Protein AF-0000000072924679 (afdb_homodimer)

Organism: Fusarium oxysporum f. sp. lycopersici (strain 4287 / CBS 123668 / FGSC 9935 / NRRL 34936) (NCBI:txid426428)

InterPro domains:
  IPR031348 Azaphilone pigments biosynthesis cluster protein L, N-terminal [PF17111] (1-61)

pLDDT: mean 88.22, std 11.62, range [36.81, 97.62]

Structure (mmCIF, N/CA/C/O backbone):
data_AF-0000000072924679-model_v1
#
loop_
_entity.id
_entity.type
_entity.pdbx_description
1 polymer 'Azaphilone pigments biosynthesis cluster protein L N-terminal domain-containing protein'
#
loop_
_atom_site.group_PDB
_atom_site.id
_atom_site.type_symbol
_atom_site.label_atom_id
_atom_site.label_alt_id
_atom_site.label_comp_id
_atom_site.label_asym_id
_atom_site.label_entity_id
_atom_site.label_seq_id
_atom_site.pdbx_PDB_ins_code
_atom_site.Cartn_x
_atom_site.Cartn_y
_atom_site.Cartn_z
_atom_site.occupancy
_atom_site.B_iso_or_equiv
_atom_site.auth_seq_id
_atom_site.auth_comp_id
_atom_site.auth_asym_id
_atom_site.auth_atom_id
_atom_site.pdbx_PDB_model_num
ATOM 1 N N . MET A 1 1 ? -10.188 9.828 -12.461 1 37.66 1 MET A N 1
ATOM 2 C CA . MET A 1 1 ? -10.477 10.383 -11.141 1 37.66 1 MET A CA 1
ATOM 3 C C . MET A 1 1 ? -10.023 11.836 -11.047 1 37.66 1 MET A C 1
ATOM 5 O O . MET A 1 1 ? -10.078 12.445 -9.977 1 37.66 1 MET A O 1
ATOM 9 N N . ASP A 1 2 ? -9.391 12.32 -12.086 1 51.62 2 ASP A N 1
ATOM 10 C CA . ASP A 1 2 ? -8.875 13.68 -12.164 1 51.62 2 ASP A CA 1
ATOM 11 C C . ASP A 1 2 ? -10 14.703 -11.984 1 51.62 2 ASP A C 1
ATOM 13 O O . ASP A 1 2 ? -9.758 15.812 -11.5 1 51.62 2 ASP A O 1
ATOM 17 N N . GLY A 1 3 ? -11.227 14.133 -12.305 1 58.66 3 GLY A N 1
ATOM 18 C CA . GLY A 1 3 ? -12.289 15.125 -12.312 1 58.66 3 GLY A CA 1
ATOM 19 C C . GLY A 1 3 ? -13.18 15.062 -11.086 1 58.66 3 GLY A C 1
ATOM 20 O O . GLY A 1 3 ? -13.953 15.984 -10.82 1 58.66 3 GLY A O 1
ATOM 21 N N . LEU A 1 4 ? -12.914 14.055 -10.297 1 64.69 4 LEU A N 1
ATOM 22 C CA . LEU A 1 4 ? -13.844 13.938 -9.172 1 64.69 4 LEU A CA 1
ATOM 23 C C . LEU A 1 4 ? -13.266 14.578 -7.918 1 64.69 4 LEU A C 1
ATOM 25 O O . LEU A 1 4 ? -12.07 14.453 -7.645 1 64.69 4 LEU A O 1
ATOM 29 N N . SER A 1 5 ? -14.086 15.336 -7.266 1 83.94 5 SER A N 1
ATOM 30 C CA . SER A 1 5 ? -13.68 15.867 -5.965 1 83.94 5 SER A CA 1
ATOM 31 C C . SER A 1 5 ? -13.242 14.742 -5.027 1 83.94 5 SER A C 1
ATOM 33 O O . SER A 1 5 ? -13.578 13.578 -5.242 1 83.94 5 SER A O 1
ATOM 35 N N . VAL A 1 6 ? -12.391 15.047 -4.211 1 89.31 6 VAL A N 1
ATOM 36 C CA . VAL A 1 6 ? -11.922 14.094 -3.209 1 89.31 6 VAL A CA 1
ATOM 37 C C . VAL A 1 6 ? -13.125 13.477 -2.49 1 89.31 6 VAL A C 1
ATOM 39 O O . VAL A 1 6 ? -13.172 12.266 -2.277 1 89.31 6 VAL A O 1
ATOM 42 N N . ALA A 1 7 ? -14.109 14.305 -2.203 1 89.44 7 ALA A N 1
ATOM 43 C CA . ALA A 1 7 ? -15.312 13.82 -1.534 1 89.44 7 ALA A CA 1
ATOM 44 C C . ALA A 1 7 ? -16.047 12.789 -2.395 1 89.44 7 ALA A C 1
ATOM 46 O O . ALA A 1 7 ? -16.438 11.727 -1.906 1 89.44 7 ALA A O 1
ATOM 47 N N . ALA A 1 8 ? -16.188 13.117 -3.664 1 90.5 8 ALA A N 1
ATOM 48 C CA . ALA A 1 8 ? -16.859 12.203 -4.59 1 90.5 8 ALA A CA 1
ATOM 49 C C . ALA A 1 8 ? -16.078 10.898 -4.727 1 90.5 8 ALA A C 1
ATOM 51 O O . ALA A 1 8 ? -16.672 9.82 -4.82 1 90.5 8 ALA A O 1
ATOM 52 N N . SER A 1 9 ? -14.758 11 -4.734 1 92.88 9 SER A N 1
ATOM 53 C CA . SER A 1 9 ? -13.906 9.82 -4.832 1 92.88 9 SER A CA 1
ATOM 54 C C . SER A 1 9 ? -14.047 8.938 -3.594 1 92.88 9 SER A C 1
ATOM 56 O O . SER A 1 9 ? -14.102 7.711 -3.701 1 92.88 9 SER A O 1
ATOM 58 N N . CYS A 1 10 ? -14.102 9.555 -2.469 1 94.75 10 CYS A N 1
ATOM 59 C CA . CYS A 1 10 ? -14.273 8.797 -1.233 1 94.75 10 CYS A CA 1
ATOM 60 C C . CYS A 1 10 ? -15.602 8.039 -1.233 1 94.75 10 CYS A C 1
ATOM 62 O O . CYS A 1 10 ? -15.648 6.863 -0.875 1 94.75 10 CYS A O 1
ATOM 64 N N . ILE A 1 11 ? -16.641 8.719 -1.633 1 94.62 11 ILE A N 1
ATOM 65 C CA . ILE A 1 11 ? -17.953 8.102 -1.666 1 94.62 11 ILE A CA 1
ATOM 66 C C . ILE A 1 11 ? -17.938 6.887 -2.596 1 94.62 11 ILE A C 1
ATOM 68 O O . ILE A 1 11 ? -18.484 5.836 -2.268 1 94.62 11 ILE A O 1
ATOM 72 N N . ALA A 1 12 ? -17.281 7.062 -3.713 1 94.69 12 ALA A N 1
ATOM 73 C CA . ALA A 1 12 ? -17.172 5.965 -4.672 1 94.69 12 ALA A CA 1
ATOM 74 C C . ALA A 1 12 ? -16.469 4.758 -4.055 1 94.69 12 ALA A C 1
ATOM 76 O O . ALA A 1 12 ? -16.891 3.617 -4.246 1 94.69 12 ALA A O 1
ATOM 77 N N . VAL A 1 13 ? -15.383 4.949 -3.32 1 96.69 13 VAL A N 1
ATOM 78 C CA . VAL A 1 13 ? -14.633 3.857 -2.703 1 96.69 13 VAL A CA 1
ATOM 79 C C . VAL A 1 13 ? -15.477 3.215 -1.603 1 96.69 13 VAL A C 1
ATOM 81 O O . VAL A 1 13 ? -15.492 1.99 -1.457 1 96.69 13 VAL A O 1
ATOM 84 N N . ILE A 1 14 ? -16.172 4.031 -0.855 1 97.5 14 ILE A N 1
ATOM 85 C CA . ILE A 1 14 ? -17.031 3.518 0.205 1 97.5 14 ILE A CA 1
ATOM 86 C C . ILE A 1 14 ? -18.094 2.598 -0.394 1 97.5 14 ILE A C 1
ATOM 88 O O . ILE A 1 14 ? -18.344 1.511 0.128 1 97.5 14 ILE A O 1
ATOM 92 N N . GLN A 1 15 ? -18.641 3.029 -1.455 1 96.75 15 GLN A N 1
ATOM 93 C CA . GLN A 1 15 ? -19.641 2.209 -2.137 1 96.75 15 GLN A CA 1
ATOM 94 C C . GLN A 1 15 ? -19.031 0.912 -2.654 1 96.75 15 GLN A C 1
ATOM 96 O O . GLN A 1 15 ? -19.625 -0.158 -2.535 1 96.75 15 GLN A O 1
ATOM 101 N N . ALA A 1 16 ? -17.875 1.002 -3.242 1 95.88 16 ALA A N 1
ATOM 102 C CA . ALA A 1 16 ? -17.172 -0.189 -3.713 1 95.88 16 ALA A CA 1
ATOM 103 C C . ALA A 1 16 ? -16.875 -1.146 -2.561 1 95.88 16 ALA A C 1
ATOM 105 O O . ALA A 1 16 ? -17.016 -2.363 -2.705 1 95.88 16 ALA A O 1
ATOM 106 N N . ALA A 1 17 ? -16.453 -0.604 -1.438 1 96.62 17 ALA A N 1
ATOM 107 C CA . ALA A 1 17 ? -16.156 -1.419 -0.261 1 96.62 17 ALA A CA 1
ATOM 108 C C . ALA A 1 17 ? -17.422 -2.137 0.232 1 96.62 17 ALA A C 1
ATOM 110 O O . ALA A 1 17 ? -17.359 -3.311 0.605 1 96.62 17 ALA A O 1
ATOM 111 N N . ASP A 1 18 ? -18.484 -1.424 0.191 1 96.25 18 ASP A N 1
ATOM 112 C CA . ASP A 1 18 ? -19.75 -2.023 0.606 1 96.25 18 ASP A CA 1
ATOM 113 C C . ASP A 1 18 ? -20.125 -3.197 -0.295 1 96.25 18 ASP A C 1
ATOM 115 O O . ASP A 1 18 ? -20.547 -4.25 0.19 1 96.25 18 ASP A O 1
ATOM 119 N N . GLN A 1 19 ? -20 -3.014 -1.505 1 96.25 19 GLN A N 1
ATOM 120 C CA . GLN A 1 19 ? -20.281 -4.082 -2.459 1 96.25 19 GLN A CA 1
ATOM 121 C C . GLN A 1 19 ? -19.344 -5.273 -2.232 1 96.25 19 GLN A C 1
ATOM 123 O O . GLN A 1 19 ? -19.797 -6.422 -2.248 1 96.25 19 GLN A O 1
ATOM 128 N N . THR A 1 20 ? -18.109 -4.977 -2.049 1 96.75 20 THR A N 1
ATOM 129 C CA . THR A 1 20 ? -17.125 -6.031 -1.805 1 96.75 20 THR A CA 1
ATOM 130 C C . THR A 1 20 ? -17.469 -6.809 -0.54 1 96.75 20 THR A C 1
ATOM 132 O O . THR A 1 20 ? -17.375 -8.039 -0.514 1 96.75 20 THR A O 1
ATOM 135 N N . TYR A 1 21 ? -17.875 -6.055 0.459 1 95.5 21 TYR A N 1
ATOM 136 C CA . TYR A 1 21 ? -18.281 -6.691 1.708 1 95.5 21 TYR A CA 1
ATOM 137 C C . TYR A 1 21 ? -19.406 -7.68 1.474 1 95.5 21 TYR A C 1
ATOM 139 O O . TYR A 1 21 ? -19.391 -8.797 2.002 1 95.5 21 TYR A O 1
ATOM 147 N N . LYS A 1 22 ? -20.312 -7.324 0.702 1 95.81 22 LYS A N 1
ATOM 148 C CA . LYS A 1 22 ? -21.453 -8.188 0.398 1 95.81 22 LYS A CA 1
ATOM 149 C C . LYS A 1 22 ? -21 -9.453 -0.334 1 95.81 22 LYS A C 1
ATOM 151 O O . LYS A 1 22 ? -21.438 -10.555 -0.01 1 95.81 22 LYS A O 1
ATOM 156 N N . ILE A 1 23 ? -20.219 -9.258 -1.247 1 95 23 ILE A N 1
ATOM 157 C CA . ILE A 1 23 ? -19.719 -10.375 -2.031 1 95 23 ILE A CA 1
ATOM 158 C C . ILE A 1 23 ? -18.922 -11.32 -1.13 1 95 23 ILE A C 1
ATOM 160 O O . ILE A 1 23 ? -19.047 -12.547 -1.23 1 95 23 ILE A O 1
ATOM 164 N N . ILE A 1 24 ? -18.125 -10.75 -0.225 1 95.94 24 ILE A N 1
ATOM 165 C CA . ILE A 1 24 ? -17.344 -11.547 0.719 1 95.94 24 ILE A CA 1
ATOM 166 C C . ILE A 1 24 ? -18.281 -12.359 1.604 1 95.94 24 ILE A C 1
ATOM 168 O O . ILE A 1 24 ? -18.078 -13.562 1.803 1 95.94 24 ILE A O 1
ATOM 172 N N . SER A 1 25 ? -19.266 -11.703 2.062 1 94.94 25 SER A N 1
ATOM 173 C CA . SER A 1 25 ? -20.219 -12.359 2.951 1 94.94 25 SER A CA 1
ATOM 174 C C . SER A 1 25 ? -20.891 -13.547 2.268 1 94.94 25 SER A C 1
ATOM 176 O O . SER A 1 25 ? -21.047 -14.609 2.873 1 94.94 25 SER A O 1
ATOM 178 N N . GLN A 1 26 ? -21.219 -13.414 1.054 1 92.81 26 GLN A N 1
ATOM 179 C CA . GLN A 1 26 ? -21.828 -14.492 0.283 1 92.81 26 GLN A CA 1
ATOM 180 C C . GLN A 1 26 ? -20.828 -15.617 0.02 1 92.81 26 GLN A C 1
ATOM 182 O O . GLN A 1 26 ? -21.156 -16.797 0.161 1 92.81 26 GLN A O 1
ATOM 187 N N . PHE A 1 27 ? -19.734 -15.25 -0.304 1 92.69 27 PHE A N 1
ATOM 188 C CA . PHE A 1 27 ? -18.719 -16.234 -0.632 1 92.69 27 PHE A CA 1
ATOM 189 C C . PHE A 1 27 ? -18.406 -17.109 0.577 1 92.69 27 PHE A C 1
ATOM 191 O O . PHE A 1 27 ? -18.25 -18.328 0.448 1 92.69 27 PHE A O 1
ATOM 198 N N . VAL A 1 28 ? -18.203 -16.438 1.718 1 93 28 VAL A N 1
ATOM 199 C CA . VAL A 1 28 ? -17.828 -17.141 2.945 1 93 28 VAL A CA 1
ATOM 200 C C . VAL A 1 28 ? -18.922 -18.156 3.314 1 93 28 VAL A C 1
ATOM 202 O O . VAL A 1 28 ? -18.625 -19.203 3.883 1 93 28 VAL A O 1
ATOM 205 N N . ARG A 1 29 ? -20.109 -17.906 2.959 1 90.81 29 ARG A N 1
ATOM 206 C CA . ARG A 1 29 ? -21.188 -18.859 3.197 1 90.81 29 ARG A CA 1
ATOM 207 C C . ARG A 1 29 ? -21 -20.125 2.354 1 90.81 29 ARG A C 1
ATOM 209 O O . ARG A 1 29 ? -21.266 -21.234 2.816 1 90.81 29 ARG A O 1
ATOM 216 N N . ASP A 1 30 ? -20.5 -19.953 1.2 1 88.06 30 ASP A N 1
ATOM 217 C CA . ASP A 1 30 ? -20.344 -21.047 0.245 1 88.06 30 ASP A CA 1
ATOM 218 C C . ASP A 1 30 ? -19 -21.75 0.445 1 88.06 30 ASP A C 1
ATOM 220 O O . ASP A 1 30 ? -18.828 -22.891 0.022 1 88.06 30 ASP A O 1
ATOM 224 N N . CYS A 1 31 ? -18.109 -21.062 1.062 1 89.25 31 CYS A N 1
ATOM 225 C CA . CYS A 1 31 ? -16.766 -21.594 1.267 1 89.25 31 CYS A CA 1
ATOM 226 C C . CYS A 1 31 ? -16.266 -21.281 2.67 1 89.25 31 CYS A C 1
ATOM 228 O O . CYS A 1 31 ? -15.516 -20.328 2.863 1 89.25 31 CYS A O 1
ATOM 230 N N . LYS A 1 32 ? -16.469 -22.109 3.502 1 89.12 32 LYS A N 1
ATOM 231 C CA . LYS A 1 32 ? -16.188 -21.906 4.918 1 89.12 32 LYS A CA 1
ATOM 232 C C . LYS A 1 32 ? -14.68 -21.844 5.18 1 89.12 32 LYS A C 1
ATOM 234 O O . LYS A 1 32 ? -14.234 -21.172 6.113 1 89.12 32 LYS A O 1
ATOM 239 N N . GLU A 1 33 ? -13.906 -22.422 4.363 1 89.06 33 GLU A N 1
ATOM 240 C CA . GLU A 1 33 ? -12.453 -22.438 4.508 1 89.06 33 GLU A CA 1
ATOM 241 C C . GLU A 1 33 ? -11.875 -21.031 4.34 1 89.06 33 GLU A C 1
ATOM 243 O O . GLU A 1 33 ? -10.758 -20.766 4.781 1 89.06 33 GLU A O 1
ATOM 248 N N . ALA A 1 34 ? -12.664 -20.172 3.752 1 93 34 ALA A N 1
ATOM 249 C CA . ALA A 1 34 ? -12.195 -18.828 3.453 1 93 34 ALA A CA 1
ATOM 250 C C . ALA A 1 34 ? -12.562 -17.859 4.57 1 93 34 ALA A C 1
ATOM 252 O O . ALA A 1 34 ? -12.148 -16.703 4.551 1 93 34 ALA A O 1
ATOM 253 N N . LYS A 1 35 ? -13.188 -18.281 5.531 1 94.25 35 LYS A N 1
ATOM 254 C CA . LYS A 1 35 ? -13.812 -17.422 6.535 1 94.25 35 LYS A CA 1
ATOM 255 C C . LYS A 1 35 ? -12.766 -16.562 7.254 1 94.25 35 LYS A C 1
ATOM 257 O O . LYS A 1 35 ? -12.922 -15.352 7.367 1 94.25 35 LYS A O 1
ATOM 262 N N . SER A 1 36 ? -11.719 -17.125 7.688 1 95.38 36 SER A N 1
ATOM 263 C CA . SER A 1 36 ? -10.711 -16.406 8.453 1 95.38 36 SER A CA 1
ATOM 264 C C . SER A 1 36 ? -9.992 -15.375 7.59 1 95.38 36 SER A C 1
ATOM 266 O O . SER A 1 36 ? -9.867 -14.211 7.969 1 95.38 36 SER A O 1
ATOM 268 N N . ASP A 1 37 ? -9.586 -15.805 6.422 1 94.44 37 ASP A N 1
ATOM 269 C CA . ASP A 1 37 ? -8.867 -14.922 5.504 1 94.44 37 ASP A CA 1
ATOM 270 C C . ASP A 1 37 ? -9.734 -13.734 5.09 1 94.44 37 ASP A C 1
ATOM 272 O O . ASP A 1 37 ? -9.281 -12.594 5.133 1 94.44 37 ASP A O 1
ATOM 276 N N . LEU A 1 38 ? -10.883 -14.055 4.812 1 96.25 38 LEU A N 1
ATOM 277 C CA . LEU A 1 38 ? -11.766 -13.008 4.301 1 96.25 38 LEU A CA 1
ATOM 278 C C . LEU A 1 38 ? -12.305 -12.148 5.441 1 96.25 38 LEU A C 1
ATOM 280 O O . LEU A 1 38 ? -12.703 -11 5.227 1 96.25 38 LEU A O 1
ATOM 284 N N . GLY A 1 39 ? -12.25 -12.695 6.656 1 97.56 39 GLY A N 1
ATOM 285 C CA . GLY A 1 39 ? -12.547 -11.883 7.824 1 97.56 39 GLY A CA 1
ATOM 286 C C . GLY A 1 39 ? -11.562 -10.75 8.031 1 97.56 39 GLY A C 1
ATOM 287 O O . GLY A 1 39 ? -11.953 -9.625 8.344 1 97.56 39 GLY A O 1
ATOM 288 N N . ALA A 1 40 ? -10.352 -11.055 7.82 1 97.06 40 ALA A N 1
ATOM 289 C CA . ALA A 1 40 ? -9.305 -10.047 7.945 1 97.06 40 ALA A CA 1
ATOM 290 C C . ALA A 1 40 ? -9.453 -8.969 6.883 1 97.06 40 ALA A C 1
ATOM 292 O O . ALA A 1 40 ? -9.289 -7.777 7.168 1 97.06 40 ALA A O 1
ATOM 293 N N . VAL A 1 41 ? -9.82 -9.375 5.73 1 97.44 41 VAL A N 1
ATOM 294 C CA . VAL A 1 41 ? -10.039 -8.445 4.629 1 97.44 41 VAL A CA 1
ATOM 295 C C . VAL A 1 41 ? -11.227 -7.535 4.945 1 97.44 41 VAL A C 1
ATOM 297 O O . VAL A 1 41 ? -11.156 -6.32 4.754 1 97.44 41 VAL A O 1
ATOM 300 N N . SER A 1 42 ? -12.25 -8.109 5.477 1 97.56 42 SER A N 1
ATOM 301 C CA . SER A 1 42 ? -13.453 -7.367 5.832 1 97.56 42 SER A CA 1
ATOM 302 C C . SER A 1 42 ? -13.164 -6.332 6.914 1 97.56 42 SER A C 1
ATOM 304 O O . SER A 1 42 ? -13.688 -5.215 6.871 1 97.56 42 SER A O 1
ATOM 306 N N . GLN A 1 43 ? -12.32 -6.695 7.77 1 97.62 43 GLN A N 1
ATOM 307 C CA . GLN A 1 43 ? -11.945 -5.773 8.836 1 97.62 43 GLN A CA 1
ATOM 308 C C . GLN A 1 43 ? -11.18 -4.578 8.281 1 97.62 43 GLN A C 1
ATOM 310 O O . GLN A 1 43 ? -11.43 -3.436 8.672 1 97.62 43 GLN A O 1
ATOM 315 N N . GLU A 1 44 ? -10.289 -4.832 7.402 1 97.38 44 GLU A N 1
ATOM 316 C CA . GLU A 1 44 ? -9.547 -3.746 6.777 1 97.38 44 GLU A CA 1
ATOM 317 C C . GLU A 1 44 ? -10.469 -2.834 5.973 1 97.38 44 GLU A C 1
ATOM 319 O O . GLU A 1 44 ? -10.336 -1.609 6.023 1 97.38 44 GLU A O 1
ATOM 324 N N . LEU A 1 45 ? -11.406 -3.49 5.285 1 97.06 45 LEU A N 1
ATOM 325 C CA . LEU A 1 45 ? -12.359 -2.709 4.504 1 97.06 45 LEU A CA 1
ATOM 326 C C . LEU A 1 45 ? -13.195 -1.81 5.406 1 97.06 45 LEU A C 1
ATOM 328 O O . LEU A 1 45 ? -13.445 -0.647 5.078 1 97.06 45 LEU A O 1
ATOM 332 N N . SER A 1 46 ? -13.562 -2.334 6.5 1 97.56 46 SER A N 1
ATOM 333 C CA . SER A 1 46 ? -14.359 -1.563 7.449 1 97.56 46 SER A CA 1
ATOM 334 C C . SER A 1 46 ? -13.578 -0.369 7.984 1 97.56 46 SER A C 1
ATOM 336 O O . SER A 1 46 ? -14.102 0.746 8.047 1 97.56 46 SER A O 1
ATOM 338 N N . THR A 1 47 ? -12.352 -0.61 8.344 1 96.81 47 THR A N 1
ATOM 339 C CA . THR A 1 47 ? -11.5 0.464 8.852 1 96.81 47 THR A CA 1
ATOM 340 C C . THR A 1 47 ? -11.258 1.511 7.77 1 96.81 47 THR A C 1
ATOM 342 O O . THR A 1 47 ? -11.297 2.713 8.039 1 96.81 47 THR A O 1
ATOM 345 N N . LEU A 1 48 ? -11.055 1.027 6.586 1 96.62 48 LEU A N 1
ATOM 346 C CA . LEU A 1 48 ? -10.836 1.914 5.449 1 96.62 48 LEU A CA 1
ATOM 347 C C . LEU A 1 48 ? -12.031 2.828 5.234 1 96.62 48 LEU A C 1
ATOM 349 O O . LEU A 1 48 ? -11.875 4.031 5.016 1 96.62 48 LEU A O 1
ATOM 353 N N . THR A 1 49 ? -13.219 2.268 5.383 1 96.94 49 THR A N 1
ATOM 354 C CA . THR A 1 49 ? -14.438 3.037 5.172 1 96.94 49 THR A CA 1
ATOM 355 C C . THR A 1 49 ? -14.578 4.125 6.23 1 96.94 49 THR A C 1
ATOM 357 O O . THR A 1 49 ? -15.016 5.242 5.926 1 96.94 49 THR A O 1
ATOM 360 N N . LYS A 1 50 ? -14.164 3.869 7.379 1 97.5 50 LYS A N 1
ATOM 361 C CA . LYS A 1 50 ? -14.219 4.863 8.445 1 97.5 50 LYS A CA 1
ATOM 362 C C . LYS A 1 50 ? -13.266 6.02 8.172 1 97.5 50 LYS A C 1
ATOM 364 O O . LYS A 1 50 ? -13.625 7.184 8.336 1 97.5 50 LYS A O 1
ATOM 369 N N . ILE A 1 51 ? -12.125 5.746 7.734 1 97.12 51 ILE A N 1
ATOM 370 C CA . ILE A 1 51 ? -11.117 6.766 7.457 1 97.12 51 ILE A CA 1
ATOM 371 C C . ILE A 1 51 ? -11.555 7.613 6.266 1 97.12 51 ILE A C 1
ATOM 373 O O . ILE A 1 51 ? -11.391 8.836 6.27 1 97.12 51 ILE A O 1
ATOM 377 N N . LEU A 1 52 ? -12.109 6.926 5.277 1 96.69 52 LEU A N 1
ATOM 378 C CA . LEU A 1 52 ? -12.586 7.637 4.094 1 96.69 52 LEU A CA 1
ATOM 379 C C . LEU A 1 52 ? -13.719 8.586 4.453 1 96.69 52 LEU A C 1
ATOM 381 O O . LEU A 1 52 ? -13.812 9.688 3.906 1 96.69 52 LEU A O 1
ATOM 385 N N . THR A 1 53 ? -14.562 8.117 5.352 1 96.06 53 THR A N 1
ATOM 386 C CA . THR A 1 53 ? -15.641 8.977 5.824 1 96.06 53 THR A CA 1
ATOM 387 C C . THR A 1 53 ? -15.086 10.211 6.531 1 96.06 53 THR A C 1
ATOM 389 O O . THR A 1 53 ? -15.555 11.328 6.309 1 96.06 53 THR A O 1
ATOM 392 N N . GLN A 1 54 ? -14.078 10.023 7.293 1 94.25 54 GLN A N 1
ATOM 393 C CA . GLN A 1 54 ? -13.406 11.141 7.949 1 94.25 54 GLN A CA 1
ATOM 394 C C . GLN A 1 54 ? -12.797 12.102 6.93 1 94.25 54 GLN A C 1
ATOM 396 O O . GLN A 1 54 ? -12.93 13.32 7.055 1 94.25 54 GLN A O 1
ATOM 401 N N . LEU A 1 55 ? -12.172 11.523 5.984 1 93.25 55 LEU A N 1
ATOM 402 C CA . LEU A 1 55 ? -11.523 12.312 4.945 1 93.25 55 LEU A CA 1
ATOM 403 C C . LEU A 1 55 ? -12.539 13.156 4.184 1 93.25 55 LEU A C 1
ATOM 405 O O . LEU A 1 55 ? -12.312 14.344 3.936 1 93.25 55 LEU A O 1
ATOM 409 N N . LYS A 1 56 ? -13.594 12.531 3.846 1 91.88 56 LYS A N 1
ATOM 410 C CA . LYS A 1 56 ? -14.688 13.219 3.158 1 91.88 56 LYS A CA 1
ATOM 411 C C . LYS A 1 56 ? -15.188 14.406 3.975 1 91.88 56 LYS A C 1
ATOM 413 O O . LYS A 1 56 ? -15.531 15.445 3.416 1 91.88 56 LYS A O 1
ATOM 418 N N . ASP A 1 57 ? -15.195 14.312 5.262 1 90.81 57 ASP A N 1
ATOM 419 C CA . ASP A 1 57 ? -15.766 15.32 6.148 1 90.81 57 ASP A CA 1
ATOM 420 C C . ASP A 1 57 ? -14.805 16.484 6.359 1 90.81 57 ASP A C 1
ATOM 422 O O . ASP A 1 57 ? -15.227 17.609 6.629 1 90.81 57 ASP A O 1
ATOM 426 N N . ILE A 1 58 ? -13.516 16.219 6.25 1 86.94 58 ILE A N 1
ATOM 427 C CA . ILE A 1 58 ? -12.555 17.281 6.559 1 86.94 58 ILE A CA 1
ATOM 428 C C . ILE A 1 58 ? -12.188 18.031 5.285 1 86.94 58 ILE A C 1
ATOM 430 O O . ILE A 1 58 ? -11.625 19.125 5.344 1 86.94 58 ILE A O 1
ATOM 434 N N . VAL A 1 59 ? -12.375 17.344 4.195 1 81.06 59 VAL A N 1
ATOM 435 C CA . VAL A 1 59 ? -12.07 18.031 2.943 1 81.06 59 VAL A CA 1
ATOM 436 C C . VAL A 1 59 ? -13.25 18.891 2.525 1 81.06 59 VAL A C 1
ATOM 438 O O . VAL A 1 59 ? -14.391 18.422 2.469 1 81.06 59 VAL A O 1
ATOM 441 N N . PRO A 1 60 ? -13.008 20.25 2.607 1 66.62 60 PRO A N 1
ATOM 442 C CA . PRO A 1 60 ? -14.109 21.156 2.246 1 66.62 60 PRO A CA 1
ATOM 443 C C . PRO A 1 60 ? -14.703 20.844 0.872 1 66.62 60 PRO A C 1
ATOM 445 O O . PRO A 1 60 ? -13.992 20.344 -0.009 1 66.62 60 PRO A O 1
ATOM 448 N N . ASP A 1 61 ? -15.93 20.766 0.762 1 56.34 61 ASP A N 1
ATOM 449 C CA . ASP A 1 61 ? -16.703 20.609 -0.47 1 56.34 61 ASP A CA 1
ATOM 450 C C . ASP A 1 61 ? -16.266 21.625 -1.522 1 56.34 61 ASP A C 1
ATOM 452 O O . ASP A 1 61 ? -15.977 22.781 -1.196 1 56.34 61 ASP A O 1
ATOM 456 N N . GLY A 1 62 ? -16.031 21.172 -2.789 1 54.38 62 GLY A N 1
ATOM 457 C CA . GLY A 1 62 ? -15.781 22.125 -3.857 1 54.38 62 GLY A CA 1
ATOM 458 C C . GLY A 1 62 ? -14.312 22.5 -4.012 1 54.38 62 GLY A C 1
ATOM 459 O O . GLY A 1 62 ? -13.438 21.688 -3.717 1 54.38 62 GLY A O 1
ATOM 460 N N . GLY A 1 63 ? -13.922 23.812 -4.32 1 53.91 63 GLY A N 1
ATOM 461 C CA . GLY A 1 63 ? -12.719 24.578 -4.625 1 53.91 63 GLY A CA 1
ATOM 462 C C . GLY A 1 63 ? -11.703 24.562 -3.5 1 53.91 63 GLY A C 1
ATOM 463 O O . GLY A 1 63 ? -10.555 24.969 -3.689 1 53.91 63 GLY A O 1
ATOM 464 N N . GLY A 1 64 ? -12.094 23.969 -2.328 1 58.66 64 GLY A N 1
ATOM 465 C CA . GLY A 1 64 ? -11.242 24.219 -1.176 1 58.66 64 GLY A CA 1
ATOM 466 C C . GLY A 1 64 ? -10.047 23.281 -1.113 1 58.66 64 GLY A C 1
ATOM 467 O O . GLY A 1 64 ? -8.938 23.719 -0.771 1 58.66 64 GLY A O 1
ATOM 468 N N . PHE A 1 65 ? -10.203 22 -1.522 1 67.69 65 PHE A N 1
ATOM 469 C CA . PHE A 1 65 ? -9.047 21.109 -1.475 1 67.69 65 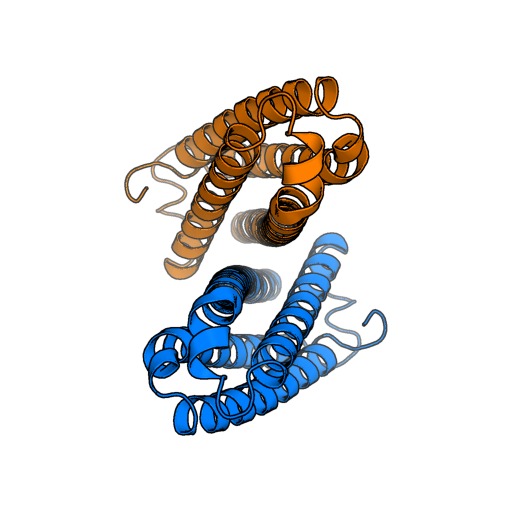PHE A CA 1
ATOM 470 C C . PHE A 1 65 ? -8 21.531 -2.5 1 67.69 65 PHE A C 1
ATOM 472 O O . PHE A 1 65 ? -6.812 21.609 -2.186 1 67.69 65 PHE A O 1
ATOM 479 N N . ALA A 1 66 ? -8.547 21.859 -3.645 1 66.25 66 ALA A N 1
ATOM 480 C CA . ALA A 1 66 ? -7.652 22.297 -4.707 1 66.25 66 ALA A CA 1
ATOM 481 C C . ALA A 1 66 ? -6.953 23.594 -4.324 1 66.25 66 ALA A C 1
ATOM 483 O O . ALA A 1 66 ? -5.805 23.828 -4.711 1 66.25 66 ALA A O 1
ATOM 484 N N . ASP A 1 67 ? -7.699 24.281 -3.461 1 65.5 67 ASP A N 1
ATOM 485 C CA . ASP A 1 67 ? -7.168 25.594 -3.092 1 65.5 67 ASP A CA 1
ATOM 486 C C . ASP A 1 67 ? -6.434 25.531 -1.755 1 65.5 67 ASP A C 1
ATOM 488 O O . ASP A 1 67 ? -5.898 26.531 -1.285 1 65.5 67 ASP A O 1
ATOM 492 N N . SER A 1 68 ? -6.34 24.375 -1.322 1 72.94 68 SER A N 1
ATOM 493 C CA . SER A 1 68 ? -5.695 24.234 -0.019 1 72.94 68 SER A CA 1
ATOM 494 C C . SER A 1 68 ? -4.203 24.531 -0.104 1 72.94 68 SER A C 1
ATOM 496 O O . SER A 1 68 ? -3.639 24.594 -1.198 1 72.94 68 SER A O 1
ATOM 498 N N . GLU A 1 69 ? -3.598 24.75 1.071 1 76.38 69 GLU A N 1
ATOM 499 C CA . GLU A 1 69 ? -2.184 25.094 1.181 1 76.38 69 GLU A CA 1
ATOM 500 C C . GLU A 1 69 ? -1.299 23.875 0.941 1 76.38 69 GLU A C 1
ATOM 502 O O . GLU A 1 69 ? -0.076 24 0.844 1 76.38 69 GLU A O 1
ATOM 507 N N . LEU A 1 70 ? -1.988 22.844 0.708 1 82.75 70 LEU A N 1
ATOM 508 C CA . LEU A 1 70 ? -1.213 21.641 0.439 1 82.75 70 LEU A CA 1
ATOM 509 C C . LEU A 1 70 ? -0.545 21.719 -0.93 1 82.75 70 LEU A C 1
ATOM 511 O O . LEU A 1 70 ? -1.086 22.328 -1.855 1 82.75 70 LEU A O 1
ATOM 515 N N . THR A 1 71 ? 0.565 21.062 -0.981 1 85.81 71 THR A N 1
ATOM 516 C CA . THR A 1 71 ? 1.271 21.031 -2.258 1 85.81 71 THR A CA 1
ATOM 517 C C . THR A 1 71 ? 0.509 20.188 -3.277 1 85.81 71 THR A C 1
ATOM 519 O O . THR A 1 71 ? -0.29 19.328 -2.908 1 85.81 71 THR A O 1
ATOM 522 N N . ASN A 1 72 ? 0.736 20.453 -4.512 1 87.69 72 ASN A N 1
ATOM 523 C CA . ASN A 1 72 ? 0.118 19.688 -5.582 1 87.69 72 ASN A CA 1
ATOM 524 C C . ASN A 1 72 ? 0.515 18.203 -5.504 1 87.69 72 ASN A C 1
ATOM 526 O O . ASN A 1 72 ? -0.289 17.328 -5.812 1 87.69 72 ASN A O 1
ATOM 530 N N . ASN A 1 73 ? 1.7 17.984 -5.027 1 88.31 73 ASN A N 1
ATOM 531 C CA . ASN A 1 73 ? 2.17 16.609 -4.879 1 88.31 73 ASN A CA 1
ATOM 532 C C . ASN A 1 73 ? 1.395 15.867 -3.799 1 88.31 73 ASN A C 1
ATOM 534 O O . ASN A 1 73 ? 1.027 14.703 -3.982 1 88.31 73 ASN A O 1
ATOM 538 N N . THR A 1 74 ? 1.162 16.562 -2.82 1 89.56 74 THR A N 1
ATOM 539 C CA . THR A 1 74 ? 0.406 15.969 -1.722 1 89.56 74 THR A CA 1
ATOM 540 C C . THR A 1 74 ? -1.021 15.656 -2.156 1 89.56 74 THR A C 1
ATOM 542 O O . THR A 1 74 ? -1.535 14.57 -1.875 1 89.56 74 THR A O 1
ATOM 545 N N . LYS A 1 75 ? -1.592 16.594 -2.852 1 88.75 75 LYS A N 1
ATOM 546 C CA . LYS A 1 75 ? -2.957 16.406 -3.336 1 88.75 75 LYS A CA 1
ATOM 547 C C . LYS A 1 75 ? -3.035 15.227 -4.305 1 88.75 75 LYS A C 1
ATOM 549 O O . LYS A 1 75 ? -3.971 14.43 -4.242 1 88.75 75 LYS A O 1
ATOM 554 N N . ARG A 1 76 ? -2.049 15.125 -5.078 1 91 76 ARG A N 1
ATOM 555 C CA . ARG A 1 76 ? -1.996 14.023 -6.035 1 91 76 ARG A CA 1
ATOM 556 C C . ARG A 1 76 ? -1.841 12.688 -5.32 1 91 76 ARG A C 1
ATOM 558 O O . ARG A 1 76 ? -2.518 11.711 -5.656 1 91 76 ARG A O 1
ATOM 565 N N . ASP A 1 77 ? -0.991 12.648 -4.367 1 92.62 77 ASP A N 1
ATOM 566 C CA . ASP A 1 77 ? -0.771 11.422 -3.613 1 92.62 77 ASP A CA 1
ATOM 567 C C . ASP A 1 77 ? -2.059 10.945 -2.945 1 92.62 77 ASP A C 1
ATOM 569 O O . ASP A 1 77 ? -2.379 9.758 -2.975 1 92.62 77 ASP A O 1
ATOM 573 N N . ILE A 1 78 ? -2.758 11.891 -2.453 1 93.06 78 ILE A N 1
ATOM 574 C CA . ILE A 1 78 ? -3.996 11.555 -1.757 1 93.06 78 ILE A CA 1
ATOM 575 C C . ILE A 1 78 ? -5.004 10.977 -2.748 1 93.06 78 ILE A C 1
ATOM 577 O O . ILE A 1 78 ? -5.625 9.945 -2.48 1 93.06 78 ILE A O 1
ATOM 581 N N . ARG A 1 79 ? -5.066 11.57 -3.881 1 92.69 79 ARG A N 1
ATOM 582 C CA . ARG A 1 79 ? -5.988 11.078 -4.902 1 92.69 79 ARG A CA 1
ATOM 583 C C . ARG A 1 79 ? -5.59 9.688 -5.375 1 92.69 79 ARG A C 1
ATOM 585 O O . ARG A 1 79 ? -6.445 8.82 -5.555 1 92.69 79 ARG A O 1
ATOM 592 N N . ASP A 1 80 ? -4.348 9.516 -5.547 1 94.19 80 ASP A N 1
ATOM 593 C CA . ASP A 1 80 ? -3.857 8.219 -6.016 1 94.19 80 ASP A CA 1
ATOM 594 C C . ASP A 1 80 ? -4.105 7.129 -4.977 1 94.19 80 ASP A C 1
ATOM 596 O O . ASP A 1 80 ? -4.398 5.984 -5.328 1 94.19 80 ASP A O 1
ATOM 600 N N . ILE A 1 81 ? -3.977 7.414 -3.764 1 96 81 ILE A N 1
ATOM 601 C CA . ILE A 1 81 ? -4.215 6.457 -2.689 1 96 81 ILE A CA 1
ATOM 602 C C . ILE A 1 81 ? -5.688 6.051 -2.68 1 96 81 ILE A C 1
ATOM 604 O O . ILE A 1 81 ? -6.008 4.863 -2.588 1 96 81 ILE A O 1
ATOM 608 N N . ILE A 1 82 ? -6.508 7.027 -2.824 1 95.75 82 ILE A N 1
ATOM 609 C CA . ILE A 1 82 ? -7.941 6.746 -2.855 1 95.75 82 ILE A CA 1
ATOM 610 C C . ILE A 1 82 ? -8.266 5.855 -4.051 1 95.75 82 ILE A C 1
ATOM 612 O O . ILE A 1 82 ? -8.984 4.863 -3.918 1 95.75 82 ILE A O 1
ATOM 616 N N . SER A 1 83 ? -7.723 6.191 -5.117 1 94.81 83 SER A N 1
ATOM 617 C CA . SER A 1 83 ? -7.941 5.398 -6.324 1 94.81 83 SER A CA 1
ATOM 618 C C . SER A 1 83 ? -7.438 3.969 -6.141 1 94.81 83 SER A C 1
ATOM 620 O O . SER A 1 83 ? -8.07 3.018 -6.598 1 94.81 83 SER A O 1
ATOM 622 N N . SER A 1 84 ? -6.293 3.85 -5.5 1 95.31 84 SER A N 1
ATOM 623 C CA . SER A 1 84 ? -5.719 2.535 -5.227 1 95.31 84 SER A CA 1
ATOM 624 C C . SER A 1 84 ? -6.676 1.675 -4.406 1 95.31 84 SER A C 1
ATOM 626 O O . SER A 1 84 ? -6.781 0.468 -4.637 1 95.31 84 SER A O 1
ATOM 628 N N . CYS A 1 85 ? -7.344 2.25 -3.525 1 96.25 85 CYS A N 1
ATOM 629 C CA . CYS A 1 85 ? -8.289 1.512 -2.697 1 96.25 85 CYS A CA 1
ATOM 630 C C . CYS A 1 85 ? -9.414 0.917 -3.545 1 96.25 85 CYS A C 1
ATOM 632 O O . CYS A 1 85 ? -9.812 -0.231 -3.34 1 96.25 85 CYS A O 1
ATOM 634 N N . SER A 1 86 ? -9.898 1.702 -4.477 1 95.06 86 SER A N 1
ATOM 635 C CA . SER A 1 86 ? -10.953 1.222 -5.363 1 95.06 86 SER A CA 1
ATOM 636 C C . SER A 1 86 ? -10.469 0.049 -6.211 1 95.06 86 SER A C 1
ATOM 638 O O . SER A 1 86 ? -11.203 -0.924 -6.41 1 95.06 86 SER A O 1
ATOM 640 N N . VAL A 1 87 ? -9.305 0.163 -6.605 1 94.62 87 VAL A N 1
ATOM 641 C CA . VAL A 1 87 ? -8.727 -0.887 -7.438 1 94.62 87 VAL A CA 1
ATOM 642 C C . VAL A 1 87 ? -8.602 -2.176 -6.625 1 94.62 87 VAL A C 1
ATOM 644 O O . VAL A 1 87 ? -8.984 -3.25 -7.098 1 94.62 87 VAL A O 1
ATOM 647 N N . VAL A 1 88 ? -8.117 -2.104 -5.434 1 96.44 88 VAL A N 1
ATOM 648 C CA . VAL A 1 88 ? -7.93 -3.281 -4.59 1 96.44 88 VAL A CA 1
ATOM 649 C C . VAL A 1 88 ? -9.281 -3.922 -4.285 1 96.44 88 VAL A C 1
ATOM 651 O O . VAL A 1 88 ? -9.414 -5.148 -4.32 1 96.44 88 VAL A O 1
ATOM 654 N N . ALA A 1 89 ? -10.297 -3.084 -4.043 1 96.19 89 ALA A N 1
ATOM 655 C CA . ALA A 1 89 ? -11.633 -3.609 -3.777 1 96.19 89 ALA A CA 1
ATOM 656 C C . ALA A 1 89 ? -12.164 -4.383 -4.977 1 96.19 89 ALA A C 1
ATOM 658 O O . ALA A 1 89 ? -12.711 -5.48 -4.824 1 96.19 89 ALA A O 1
ATOM 659 N N . ARG A 1 90 ? -11.914 -3.869 -6.117 1 93.75 90 ARG A N 1
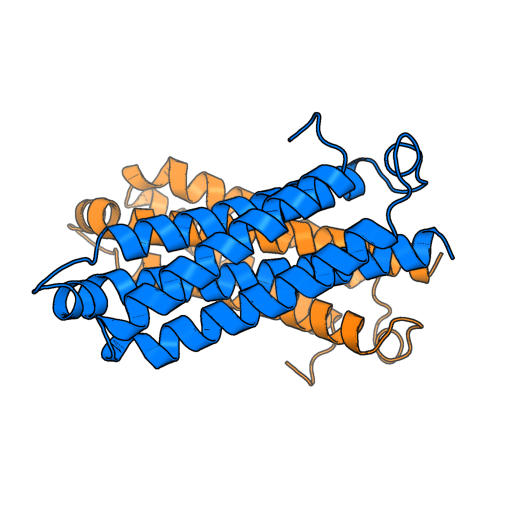ATOM 660 C CA . ARG A 1 90 ? -12.375 -4.516 -7.34 1 93.75 90 ARG A CA 1
ATOM 661 C C . ARG A 1 90 ? -11.625 -5.82 -7.586 1 93.75 90 ARG A C 1
ATOM 663 O O . ARG A 1 90 ? -12.219 -6.809 -8.031 1 93.75 90 ARG A O 1
ATOM 670 N N . GLU A 1 91 ? -10.438 -5.793 -7.238 1 94.62 91 GLU A N 1
ATOM 671 C CA . GLU A 1 91 ? -9.641 -7 -7.402 1 94.62 91 GLU A CA 1
ATOM 672 C C . GLU A 1 91 ? -10.141 -8.125 -6.504 1 94.62 91 GLU A C 1
ATOM 674 O O . GLU A 1 91 ? -10.164 -9.289 -6.906 1 94.62 91 GLU A O 1
ATOM 679 N N . ILE A 1 92 ? -10.5 -7.797 -5.359 1 96.19 92 ILE A N 1
ATOM 680 C CA . ILE A 1 92 ? -11.031 -8.797 -4.434 1 96.19 92 ILE A CA 1
ATOM 681 C C . ILE A 1 92 ? -12.305 -9.406 -5.008 1 96.19 92 ILE A C 1
ATOM 683 O O . ILE A 1 92 ? -12.477 -10.625 -4.992 1 96.19 92 ILE A O 1
ATOM 687 N N . GLU A 1 93 ? -13.125 -8.57 -5.551 1 94.31 93 GLU A N 1
ATOM 688 C CA . GLU A 1 93 ? -14.359 -9.055 -6.168 1 94.31 93 GLU A CA 1
ATOM 689 C C . GLU A 1 93 ? -14.062 -10 -7.328 1 94.31 93 GLU A C 1
ATOM 691 O O . GLU A 1 93 ? -14.695 -11.047 -7.457 1 94.31 93 GLU A O 1
ATOM 696 N N . ASP A 1 94 ? -13.133 -9.617 -8.07 1 92.62 94 ASP A N 1
ATOM 697 C CA . ASP A 1 94 ? -12.742 -10.43 -9.219 1 92.62 94 ASP A CA 1
ATOM 698 C C . ASP A 1 94 ? -12.227 -11.797 -8.766 1 92.62 94 ASP A C 1
ATOM 700 O O . ASP A 1 94 ? -12.539 -12.82 -9.383 1 92.62 94 ASP A O 1
ATOM 704 N N . VAL A 1 95 ? -11.438 -11.859 -7.754 1 91.19 95 VAL A N 1
ATOM 705 C CA . VAL A 1 95 ? -10.875 -13.102 -7.23 1 91.19 95 VAL A CA 1
ATOM 706 C C . VAL A 1 95 ? -12 -14.016 -6.742 1 91.19 95 VAL A C 1
ATOM 708 O O . VAL A 1 95 ? -12.008 -15.211 -7.035 1 91.19 95 VAL A O 1
ATOM 711 N N . LEU A 1 96 ? -12.914 -13.5 -6.09 1 91.12 96 LEU A N 1
ATOM 712 C CA . LEU A 1 96 ? -13.977 -14.297 -5.48 1 91.12 96 LEU A CA 1
ATOM 713 C C . LEU A 1 96 ? -14.969 -14.773 -6.531 1 91.12 96 LEU A C 1
ATOM 715 O O . LEU A 1 96 ? -15.555 -15.859 -6.398 1 91.12 96 LEU A O 1
ATOM 719 N N . SER A 1 97 ? -15.141 -13.961 -7.559 1 87.56 97 SER A N 1
ATOM 720 C CA . SER A 1 97 ? -16.062 -14.344 -8.625 1 87.56 97 SER A CA 1
ATOM 721 C C . SER A 1 97 ? -15.531 -15.531 -9.414 1 87.56 97 SER A C 1
ATOM 723 O O . SER A 1 97 ? -16.297 -16.266 -10.031 1 87.56 97 S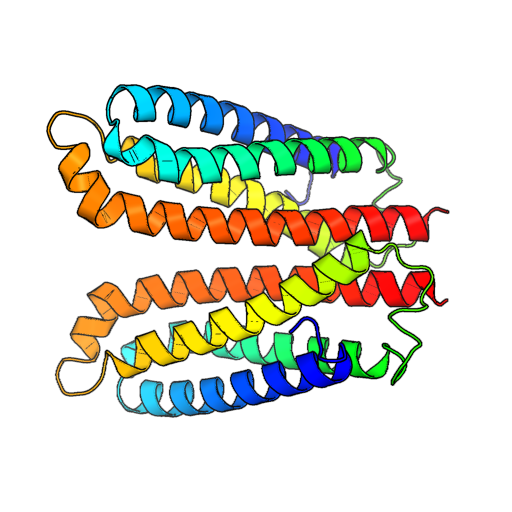ER A O 1
ATOM 725 N N . GLY A 1 98 ? -14.242 -15.68 -9.367 1 81.5 98 GLY A N 1
ATOM 726 C CA . GLY A 1 98 ? -13.633 -16.797 -10.078 1 81.5 98 GLY A CA 1
ATOM 727 C C . GLY A 1 98 ? -13.68 -18.094 -9.297 1 81.5 98 GLY A C 1
ATOM 728 O O . GLY A 1 98 ? -13.367 -19.156 -9.828 1 81.5 98 GLY A O 1
ATOM 729 N N . HIS A 1 99 ? -13.961 -18.062 -8.055 1 71 99 HIS A N 1
ATOM 730 C CA . HIS A 1 99 ? -13.938 -19.234 -7.191 1 71 99 HIS A CA 1
ATOM 731 C C . HIS A 1 99 ? -15.352 -19.672 -6.82 1 71 99 HIS A C 1
ATOM 733 O O . HIS A 1 99 ? -15.57 -20.25 -5.75 1 71 99 HIS A O 1
ATOM 739 N N . GLU A 1 100 ? -16.109 -19.812 -7.828 1 71.88 100 GLU A N 1
ATOM 740 C CA . GLU A 1 100 ? -17.484 -20.203 -7.555 1 71.88 100 GLU A CA 1
ATOM 741 C C . GLU A 1 100 ? -17.734 -21.672 -7.91 1 71.88 100 GLU A C 1
ATOM 743 O O . GLU A 1 100 ? -16.984 -22.25 -8.711 1 71.88 100 GLU A O 1
ATOM 748 N N . GLY A 1 101 ? -18.594 -22.203 -7.137 1 69.88 101 GLY A N 1
ATOM 749 C CA . GLY A 1 101 ? -19.078 -23.531 -7.449 1 69.88 101 GLY A CA 1
ATOM 750 C C . GLY A 1 101 ? -18.406 -24.625 -6.641 1 69.88 101 GLY A C 1
ATOM 751 O O . GLY A 1 101 ? -17.922 -24.375 -5.527 1 69.88 101 GLY A O 1
ATOM 752 N N . ARG A 1 102 ? -18.406 -25.969 -7.137 1 68.25 102 ARG A N 1
ATOM 753 C CA . ARG A 1 102 ? -18 -27.188 -6.438 1 68.25 102 ARG A CA 1
ATOM 754 C C . ARG A 1 102 ? -16.5 -27.188 -6.184 1 68.25 102 ARG A C 1
ATOM 756 O O . ARG A 1 102 ? -16.031 -27.781 -5.215 1 68.25 102 ARG A O 1
ATOM 763 N N . LEU A 1 103 ? -15.844 -26.516 -6.977 1 76.81 103 LEU A N 1
ATOM 764 C CA . LEU A 1 103 ? -14.391 -26.531 -6.84 1 76.81 103 LEU A CA 1
ATOM 765 C C . LEU A 1 103 ? -13.883 -25.266 -6.164 1 76.81 103 LEU A C 1
ATOM 767 O O . LEU A 1 103 ? -12.688 -24.969 -6.203 1 76.81 103 LEU A O 1
ATOM 771 N N . ALA A 1 104 ? -14.828 -24.578 -5.566 1 72.56 104 ALA A N 1
ATOM 772 C CA . ALA A 1 104 ? -14.5 -23.297 -4.938 1 72.56 104 ALA A CA 1
ATOM 773 C C . ALA A 1 104 ? -13.453 -23.484 -3.842 1 72.56 104 ALA A C 1
ATOM 775 O O . ALA A 1 104 ? -12.484 -22.719 -3.773 1 72.56 104 ALA A O 1
ATOM 776 N N . ALA A 1 105 ? -13.617 -24.531 -3.189 1 75.06 105 ALA A N 1
ATOM 777 C CA . ALA A 1 105 ? -12.711 -24.766 -2.068 1 75.06 105 ALA A CA 1
ATOM 778 C C . ALA A 1 105 ? -11.297 -25.062 -2.559 1 75.06 105 ALA A C 1
ATOM 780 O O . ALA A 1 105 ? -10.32 -24.562 -1.991 1 75.06 105 ALA A O 1
ATOM 781 N N . LEU A 1 106 ? -11.25 -25.859 -3.598 1 77.94 106 LEU A N 1
ATOM 782 C CA . LEU A 1 106 ? -9.938 -26.219 -4.141 1 77.94 106 LEU A CA 1
ATOM 783 C C . LEU A 1 106 ? -9.273 -25.016 -4.797 1 77.94 106 LEU A C 1
ATOM 785 O O . LEU A 1 106 ? -8.094 -24.75 -4.578 1 77.94 106 LEU A O 1
ATOM 789 N N . SER A 1 107 ? -10.078 -24.359 -5.508 1 83.06 107 SER A N 1
ATOM 790 C CA . SER A 1 107 ? -9.562 -23.172 -6.191 1 83.06 107 SER A CA 1
ATOM 791 C C . SER A 1 107 ? -9.156 -22.094 -5.199 1 83.06 107 SER A C 1
ATOM 793 O O . SER A 1 107 ? -8.164 -21.391 -5.41 1 83.06 107 SER A O 1
ATOM 795 N N . TRP A 1 108 ? -9.883 -22.078 -4.105 1 87.19 108 TRP A N 1
ATOM 796 C CA . TRP A 1 108 ? -9.57 -21.141 -3.039 1 87.19 108 TRP A CA 1
ATOM 797 C C . TRP A 1 108 ? -8.211 -21.453 -2.412 1 87.19 108 TRP A C 1
ATOM 799 O O . TRP A 1 108 ? -7.363 -20.578 -2.275 1 87.19 108 TRP A O 1
ATOM 809 N N . ALA A 1 109 ? -7.969 -22.609 -2.164 1 82.81 109 ALA A N 1
ATOM 810 C CA . ALA A 1 109 ? -6.766 -23.031 -1.452 1 82.81 109 ALA A CA 1
ATOM 811 C C . ALA A 1 109 ? -5.523 -22.844 -2.324 1 82.81 109 ALA A C 1
ATOM 813 O O . ALA A 1 109 ? -4.434 -22.578 -1.816 1 82.81 109 ALA A O 1
ATOM 814 N N . THR A 1 110 ? -5.762 -22.891 -3.604 1 79.44 110 THR A N 1
ATOM 815 C CA . THR A 1 110 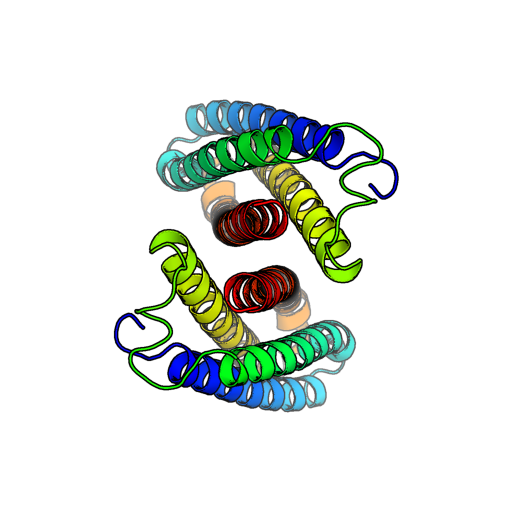? -4.598 -22.891 -4.484 1 79.44 110 THR A CA 1
ATOM 816 C C . THR A 1 110 ? -4.273 -21.484 -4.957 1 79.44 110 THR A C 1
ATOM 818 O O . THR A 1 110 ? -3.105 -21.109 -5.055 1 79.44 110 THR A O 1
ATOM 821 N N . ARG A 1 111 ? -5.328 -20.719 -5.199 1 83.06 111 ARG A N 1
ATOM 822 C CA . ARG A 1 111 ? -5.062 -19.438 -5.855 1 83.06 111 ARG A CA 1
ATOM 823 C C . ARG A 1 111 ? -5.734 -18.297 -5.113 1 83.06 111 ARG A C 1
ATOM 825 O O . ARG A 1 111 ? -5.141 -17.219 -4.938 1 83.06 111 ARG A O 1
ATOM 832 N N . GLY A 1 112 ? -6.883 -18.594 -4.609 1 88.25 112 GLY A N 1
ATOM 833 C CA . GLY A 1 112 ? -7.691 -17.547 -3.992 1 88.25 112 GLY A CA 1
ATOM 834 C C . GLY A 1 112 ? -7.074 -16.984 -2.727 1 88.25 112 GLY A C 1
ATOM 835 O O . GLY A 1 112 ? -6.973 -15.766 -2.568 1 88.25 112 GLY A O 1
ATOM 836 N N . LYS A 1 113 ? -6.469 -17.859 -1.979 1 90.75 113 LYS A N 1
ATOM 837 C CA . LYS A 1 113 ? -5.938 -17.484 -0.67 1 90.75 113 LYS A CA 1
ATOM 838 C C . LYS A 1 113 ? -4.75 -16.531 -0.81 1 90.75 113 LYS A C 1
ATOM 840 O O . LYS A 1 113 ? -4.668 -15.523 -0.11 1 90.75 113 LYS A O 1
ATOM 845 N N . ARG A 1 114 ? -3.99 -16.797 -1.687 1 88.69 114 ARG A N 1
ATOM 846 C CA . ARG A 1 114 ? -2.791 -15.992 -1.882 1 88.69 114 ARG A CA 1
ATOM 847 C C . ARG A 1 114 ? -3.148 -14.594 -2.393 1 88.69 114 ARG A C 1
ATOM 849 O O . ARG A 1 114 ? -2.602 -13.602 -1.922 1 88.69 114 ARG A O 1
ATOM 856 N N . LYS A 1 115 ? -4.055 -14.539 -3.34 1 91.44 115 LYS A N 1
ATOM 857 C CA . LYS A 1 115 ? -4.461 -13.258 -3.906 1 91.44 115 LYS A CA 1
ATOM 858 C C . LYS A 1 115 ? -5.137 -12.383 -2.855 1 91.44 115 LYS A C 1
ATOM 860 O O . LYS A 1 115 ? -4.867 -11.18 -2.773 1 91.44 115 LYS A O 1
ATOM 865 N N . VAL A 1 116 ? -5.867 -13.016 -2.051 1 94.25 116 VAL A N 1
ATOM 866 C CA . VAL A 1 116 ? -6.59 -12.281 -1.021 1 94.25 116 VAL A CA 1
ATOM 867 C C . VAL A 1 116 ? -5.617 -11.812 0.06 1 94.25 116 VAL A C 1
ATOM 869 O O . VAL A 1 116 ? -5.762 -10.711 0.601 1 94.25 116 VAL A O 1
ATOM 872 N N . ALA A 1 117 ? -4.629 -12.594 0.354 1 94 117 ALA A N 1
ATOM 873 C CA . ALA A 1 117 ? -3.602 -12.188 1.309 1 94 117 ALA A CA 1
ATOM 874 C C . ALA A 1 117 ? -2.854 -10.953 0.82 1 94 117 ALA A C 1
ATOM 876 O O . ALA A 1 117 ? -2.572 -10.039 1.602 1 94 117 ALA A O 1
ATOM 877 N N . THR A 1 118 ? -2.623 -10.914 -0.453 1 93.19 118 THR A N 1
ATOM 878 C CA . THR A 1 118 ? -1.977 -9.75 -1.058 1 93.19 118 THR A CA 1
ATOM 879 C C . THR A 1 118 ? -2.881 -8.523 -0.975 1 93.19 118 THR A C 1
ATOM 881 O O . THR A 1 118 ? -2.424 -7.434 -0.629 1 93.19 118 THR A O 1
ATOM 884 N N . SER A 1 119 ? -4.109 -8.75 -1.314 1 96.19 119 SER A N 1
ATOM 885 C CA . SER A 1 119 ? -5.066 -7.652 -1.24 1 96.19 119 SER A CA 1
ATOM 886 C C . SER A 1 119 ? -5.172 -7.105 0.18 1 96.19 119 SER A C 1
ATOM 888 O O . SER A 1 119 ? -5.324 -5.898 0.377 1 96.19 119 SER A O 1
ATOM 890 N N . LYS A 1 120 ? -5.082 -8.008 1.187 1 96.94 120 LYS A N 1
ATOM 891 C CA . LYS A 1 120 ? -5.121 -7.586 2.584 1 96.94 120 LYS A CA 1
ATOM 892 C C . LYS A 1 120 ? -3.963 -6.652 2.914 1 96.94 120 LYS A C 1
ATOM 894 O O . LYS A 1 120 ? -4.156 -5.617 3.555 1 96.94 120 LYS A O 1
ATOM 899 N N . VAL A 1 121 ? -2.869 -6.957 2.455 1 95.06 121 VAL A N 1
ATOM 900 C CA . VAL A 1 121 ? -1.685 -6.141 2.699 1 95.06 121 VAL A CA 1
ATOM 901 C C . VAL A 1 121 ? -1.842 -4.785 2.016 1 95.06 121 VAL A C 1
ATOM 903 O O . VAL A 1 121 ? -1.519 -3.748 2.6 1 95.06 121 VAL A O 1
ATOM 906 N N . LEU A 1 122 ? -2.348 -4.82 0.822 1 95.75 122 LEU A N 1
ATOM 907 C CA . LEU A 1 122 ? -2.57 -3.58 0.088 1 95.75 122 LEU A CA 1
ATOM 908 C C . LEU A 1 122 ? -3.578 -2.695 0.812 1 95.75 122 LEU A C 1
ATOM 910 O O . LEU A 1 122 ? -3.379 -1.483 0.925 1 95.75 122 LEU A O 1
ATOM 914 N N . LEU A 1 123 ? -4.609 -3.324 1.318 1 96.81 123 LEU A N 1
ATOM 915 C CA . LEU A 1 123 ? -5.605 -2.566 2.066 1 96.81 123 LEU A CA 1
ATOM 916 C C . LEU A 1 123 ? -4.992 -1.953 3.322 1 96.81 123 LEU A C 1
ATOM 918 O O . LEU A 1 123 ? -5.25 -0.79 3.639 1 96.81 123 LEU A O 1
ATOM 922 N N . GLU A 1 124 ? -4.211 -2.734 3.98 1 96.31 124 GLU A N 1
ATOM 923 C CA . GLU A 1 124 ? -3.551 -2.26 5.191 1 96.31 124 GLU A CA 1
ATOM 924 C C . GLU A 1 124 ? -2.633 -1.077 4.891 1 96.31 124 GLU A C 1
ATOM 926 O O . GLU A 1 124 ? -2.625 -0.088 5.629 1 96.31 124 GLU A O 1
ATOM 931 N N . THR A 1 125 ? -1.938 -1.193 3.865 1 95.12 125 THR A N 1
ATOM 932 C CA . THR A 1 125 ? -1.018 -0.13 3.477 1 95.12 125 THR A CA 1
ATOM 933 C C . THR A 1 125 ? -1.781 1.136 3.1 1 95.12 125 THR A C 1
ATOM 935 O O . THR A 1 125 ? -1.419 2.234 3.521 1 95.12 125 THR A O 1
ATOM 938 N N . ASN A 1 126 ? -2.793 0.923 2.342 1 96.44 126 ASN A N 1
ATOM 939 C CA . ASN A 1 126 ? -3.633 2.059 1.974 1 96.44 126 ASN A CA 1
ATOM 940 C C . ASN A 1 126 ? -4.281 2.697 3.199 1 96.44 126 ASN A C 1
ATOM 942 O O . ASN A 1 126 ? -4.422 3.918 3.266 1 96.44 126 ASN A O 1
ATOM 946 N N . ARG A 1 127 ? -4.707 1.831 4.148 1 96.12 127 ARG A N 1
ATOM 947 C CA . ARG A 1 127 ? -5.301 2.336 5.379 1 96.12 127 ARG A CA 1
ATOM 948 C C . ARG A 1 127 ? -4.328 3.244 6.125 1 96.12 127 ARG A C 1
ATOM 950 O O . ARG A 1 127 ? -4.707 4.324 6.582 1 96.12 127 ARG A O 1
ATOM 957 N N . ARG A 1 128 ? -3.135 2.869 6.215 1 94.94 128 ARG A N 1
ATOM 958 C CA . ARG A 1 128 ? -2.117 3.676 6.879 1 94.94 128 ARG A CA 1
ATOM 959 C C . ARG A 1 128 ? -1.86 4.973 6.117 1 94.94 128 ARG A C 1
ATOM 961 O O . ARG A 1 128 ? -1.722 6.039 6.723 1 94.94 128 ARG A O 1
ATOM 968 N N . ALA A 1 129 ? -1.787 4.879 4.793 1 95.88 129 ALA A N 1
ATOM 969 C CA . ALA A 1 129 ? -1.566 6.059 3.959 1 95.88 129 ALA A CA 1
ATOM 970 C C . ALA A 1 129 ? -2.709 7.059 4.109 1 95.88 129 ALA A C 1
ATOM 972 O O . ALA A 1 129 ? -2.479 8.266 4.203 1 95.88 129 ALA A O 1
ATOM 973 N N . LEU A 1 130 ? -3.881 6.551 4.148 1 96.19 130 LEU A N 1
ATOM 974 C CA . LEU A 1 130 ? -5.051 7.414 4.281 1 96.19 130 LEU A CA 1
ATOM 975 C C . LEU A 1 130 ? -5.094 8.07 5.656 1 96.19 130 LEU A C 1
ATOM 977 O O . LEU A 1 130 ? -5.484 9.227 5.785 1 96.19 130 LEU A O 1
ATOM 981 N N . SER A 1 131 ? -4.73 7.305 6.656 1 95.44 131 SER A N 1
ATOM 982 C CA . SER A 1 131 ? -4.648 7.863 8 1 95.44 131 SER A CA 1
ATOM 983 C C . SER A 1 131 ? -3.68 9.039 8.055 1 95.44 131 SER A C 1
ATOM 985 O O . SER A 1 131 ? -3.979 10.07 8.656 1 95.44 131 SER A O 1
ATOM 987 N N . LEU A 1 132 ? -2.625 8.984 7.355 1 93.62 132 LEU A N 1
ATOM 988 C CA . LEU A 1 132 ? -1.645 10.062 7.281 1 93.62 132 LEU A CA 1
ATOM 989 C C . LEU A 1 132 ? -2.205 11.25 6.512 1 93.62 132 LEU A C 1
ATOM 991 O O . LEU A 1 132 ? -1.915 12.398 6.848 1 93.62 132 LEU A O 1
ATOM 995 N N . ALA A 1 133 ? -2.949 10.953 5.508 1 93 133 ALA A N 1
ATOM 996 C CA . ALA A 1 133 ? -3.584 12.016 4.738 1 93 133 ALA A CA 1
ATOM 997 C C . ALA A 1 133 ? -4.512 12.852 5.617 1 93 133 ALA A C 1
ATOM 999 O O . ALA A 1 133 ? -4.473 14.086 5.578 1 93 133 ALA A O 1
ATOM 1000 N N . VAL A 1 134 ? -5.258 12.148 6.434 1 93.06 134 VAL A N 1
ATOM 1001 C CA . VAL A 1 134 ? -6.172 12.82 7.348 1 93.06 134 VAL A CA 1
ATOM 1002 C C . VAL A 1 134 ? -5.379 13.688 8.328 1 93.06 134 VAL A C 1
ATOM 1004 O O . VAL A 1 134 ? -5.715 14.859 8.547 1 93.06 134 VAL A O 1
ATOM 1007 N N . ASP A 1 135 ? -4.332 13.125 8.836 1 90.38 135 ASP A N 1
ATOM 1008 C CA . ASP A 1 135 ? -3.486 13.875 9.758 1 90.38 135 ASP A CA 1
ATOM 1009 C C . ASP A 1 135 ? -2.869 15.094 9.078 1 90.38 135 ASP A C 1
ATOM 1011 O O . ASP A 1 135 ? -2.834 16.188 9.656 1 90.38 135 ASP A O 1
ATOM 1015 N N . THR A 1 136 ? -2.436 14.945 7.898 1 89.06 136 THR A N 1
ATOM 1016 C CA . THR A 1 136 ? -1.796 16 7.133 1 89.06 136 THR A CA 1
ATOM 1017 C C . THR A 1 136 ? -2.77 17.156 6.887 1 89.06 136 THR A C 1
ATOM 1019 O O . THR A 1 136 ? -2.438 18.312 7.125 1 89.06 136 THR A O 1
ATOM 1022 N N . ILE A 1 137 ? -3.914 16.844 6.492 1 88.06 137 ILE A N 1
ATOM 1023 C CA . ILE A 1 137 ? -4.922 17.859 6.199 1 88.06 137 ILE A CA 1
ATOM 1024 C C . ILE A 1 137 ? -5.332 18.562 7.492 1 88.06 137 ILE A C 1
ATOM 1026 O O . ILE A 1 137 ? -5.477 19.781 7.516 1 88.06 137 ILE A O 1
ATOM 1030 N N . THR A 1 138 ? -5.465 17.734 8.555 1 87.81 138 THR A N 1
ATOM 1031 C CA . THR A 1 138 ? -5.879 18.281 9.836 1 87.81 138 THR A CA 1
ATOM 1032 C C . THR A 1 138 ? -4.836 19.266 10.375 1 87.81 138 THR A C 1
ATOM 1034 O O . THR A 1 138 ? -5.176 20.344 10.859 1 87.81 138 THR A O 1
ATOM 1037 N N . ILE A 1 139 ? -3.604 18.953 10.172 1 84 139 ILE A N 1
ATOM 1038 C CA . ILE A 1 139 ? -2.52 19.797 10.664 1 84 139 ILE A CA 1
ATOM 1039 C C . ILE A 1 139 ? -2.395 21.047 9.789 1 84 139 ILE A C 1
ATOM 1041 O O . ILE A 1 139 ? -2.117 22.141 10.281 1 84 139 ILE A O 1
ATOM 1045 N N . ALA A 1 140 ? -2.623 20.906 8.508 1 83.19 140 ALA A N 1
ATOM 1046 C CA . ALA A 1 140 ? -2.471 22 7.562 1 83.19 140 ALA A CA 1
ATOM 1047 C C . ALA A 1 140 ? -3.602 23.016 7.715 1 83.19 140 ALA A C 1
ATOM 1049 O O . ALA A 1 140 ? -3.453 24.188 7.348 1 83.19 140 ALA A O 1
ATOM 1050 N N . THR A 1 141 ? -4.68 22.531 8.18 1 78.06 141 THR A N 1
ATOM 1051 C CA . THR A 1 141 ? -5.824 23.438 8.273 1 78.06 141 THR A CA 1
ATOM 1052 C C . THR A 1 141 ? -6.039 23.891 9.711 1 78.06 141 THR A C 1
ATOM 1054 O O . THR A 1 141 ? -6.965 24.656 9.992 1 78.06 141 THR A O 1
ATOM 1057 N N . ALA A 1 142 ? -5.273 23.344 10.695 1 68.06 142 ALA A N 1
ATOM 1058 C CA . ALA A 1 142 ? -5.387 23.812 12.078 1 68.06 142 ALA A CA 1
ATOM 1059 C C . ALA A 1 142 ? -4.77 25.188 12.258 1 68.06 142 ALA A C 1
ATOM 1061 O O . ALA A 1 142 ? -3.893 25.594 11.484 1 68.06 142 ALA A O 1
ATOM 1062 N N . MET B 1 1 ? 10.789 -3.598 15.625 1 36.81 1 MET B N 1
ATOM 1063 C CA . MET B 1 1 ? 11.18 -2.268 15.172 1 36.81 1 MET B CA 1
ATOM 1064 C C . MET B 1 1 ? 10.789 -1.204 16.188 1 36.81 1 MET B C 1
ATOM 1066 O O . MET B 1 1 ? 10.883 -0.007 15.906 1 36.81 1 MET B O 1
ATOM 1070 N N . ASP B 1 2 ? 10.172 -1.62 17.234 1 51.09 2 ASP B N 1
ATOM 1071 C CA . ASP B 1 2 ? 9.711 -0.757 18.328 1 51.09 2 ASP B CA 1
ATOM 1072 C C . ASP B 1 2 ? 10.859 0.05 18.906 1 51.09 2 ASP B C 1
ATOM 1074 O O . ASP B 1 2 ? 10.664 1.161 19.406 1 51.09 2 ASP B O 1
ATOM 1078 N N . GLY B 1 3 ? 12.086 -0.616 18.703 1 58.19 3 GLY B N 1
ATOM 1079 C CA . GLY B 1 3 ? 13.172 0.009 19.438 1 58.19 3 GLY B CA 1
ATOM 1080 C C . GLY B 1 3 ? 14.062 0.872 18.562 1 58.19 3 GLY B C 1
ATOM 1081 O O . GLY B 1 3 ? 14.867 1.656 19.062 1 58.19 3 GLY B O 1
ATOM 1082 N N . LEU B 1 4 ? 13.805 0.8 17.266 1 64.44 4 LEU B N 1
ATOM 1083 C CA . LEU B 1 4 ? 14.734 1.552 16.438 1 64.44 4 LEU B CA 1
ATOM 1084 C C . LEU B 1 4 ? 14.18 2.941 16.125 1 64.44 4 LEU B C 1
ATOM 1086 O O . LEU B 1 4 ? 12.984 3.1 15.875 1 64.44 4 LEU B O 1
ATOM 1090 N N . SER B 1 5 ? 15.023 3.902 16.297 1 83.88 5 SER B N 1
ATOM 1091 C CA . SER B 1 5 ? 14.656 5.25 15.867 1 83.88 5 SER B CA 1
ATOM 1092 C C . SER B 1 5 ? 14.195 5.27 14.414 1 83.88 5 SER B C 1
ATOM 1094 O O . SER B 1 5 ? 14.5 4.348 13.648 1 83.88 5 SER B O 1
ATOM 1096 N N . VAL B 1 6 ? 13.367 6.098 14.117 1 89.19 6 VAL B N 1
ATOM 1097 C CA . VAL B 1 6 ? 12.898 6.27 12.75 1 89.19 6 VAL B CA 1
ATOM 1098 C C . VAL B 1 6 ? 14.086 6.402 11.805 1 89.19 6 VAL B C 1
ATOM 1100 O O . VAL B 1 6 ? 14.109 5.793 10.734 1 89.19 6 VAL B O 1
ATOM 1103 N N . ALA B 1 7 ? 15.094 7.133 12.25 1 89.31 7 ALA B N 1
ATOM 1104 C CA . ALA B 1 7 ? 16.297 7.309 11.438 1 89.31 7 ALA B CA 1
ATOM 1105 C C . ALA B 1 7 ? 16.984 5.973 11.188 1 89.31 7 ALA B C 1
ATOM 1107 O O . ALA B 1 7 ? 17.375 5.664 10.062 1 89.31 7 ALA B O 1
ATOM 1108 N N . ALA B 1 8 ? 17.125 5.203 12.25 1 90.62 8 ALA B N 1
ATOM 1109 C CA . ALA B 1 8 ? 17.766 3.893 12.125 1 90.62 8 ALA B CA 1
ATOM 1110 C C . ALA B 1 8 ? 16.953 2.971 11.219 1 90.62 8 ALA B C 1
ATOM 1112 O O . ALA B 1 8 ? 17.516 2.199 10.445 1 90.62 8 ALA B O 1
ATOM 1113 N N . SER B 1 9 ? 15.633 3.059 11.312 1 92.88 9 SER B N 1
ATOM 1114 C CA . SER B 1 9 ? 14.766 2.248 10.469 1 92.88 9 SER B CA 1
ATOM 1115 C C . SER B 1 9 ? 14.891 2.637 9 1 92.88 9 SER B C 1
ATOM 1117 O O . SER B 1 9 ? 14.922 1.771 8.125 1 92.88 9 SER B O 1
ATOM 1119 N N . CYS B 1 10 ? 14.977 3.896 8.758 1 94.81 10 CYS B N 1
ATOM 1120 C CA . CYS B 1 10 ? 15.148 4.363 7.387 1 94.81 10 CYS B CA 1
ATOM 1121 C C . CYS B 1 10 ? 16.453 3.852 6.797 1 94.81 10 CYS B C 1
ATOM 1123 O O . CYS B 1 10 ? 16.484 3.375 5.66 1 94.81 10 CYS B O 1
ATOM 1125 N N . ILE B 1 11 ? 17.516 3.947 7.562 1 94.56 11 ILE B N 1
ATOM 1126 C CA . ILE B 1 11 ? 18.812 3.494 7.098 1 94.56 11 ILE B CA 1
ATOM 1127 C C . ILE B 1 11 ? 18.75 2.008 6.758 1 94.56 11 ILE B C 1
ATOM 1129 O O . ILE B 1 11 ? 19.281 1.575 5.73 1 94.56 11 ILE B O 1
ATOM 1133 N N . ALA B 1 12 ? 18.078 1.275 7.609 1 94.62 12 ALA B N 1
ATOM 1134 C CA . ALA B 1 12 ? 17.953 -0.161 7.379 1 94.62 12 ALA B CA 1
ATOM 1135 C C . ALA B 1 12 ? 17.219 -0.439 6.062 1 94.62 12 ALA B C 1
ATOM 1137 O O . ALA B 1 12 ? 17.625 -1.324 5.305 1 94.62 12 ALA B O 1
ATOM 1138 N N . VAL B 1 13 ? 16.156 0.277 5.754 1 96.81 13 VAL B N 1
ATOM 1139 C CA . VAL B 1 13 ? 15.391 0.075 4.527 1 96.81 13 VAL B CA 1
ATOM 1140 C C . VAL B 1 13 ? 16.234 0.49 3.322 1 96.81 13 VAL B C 1
ATOM 1142 O O . VAL B 1 13 ? 16.219 -0.182 2.289 1 96.81 13 VAL B O 1
ATOM 1145 N N . ILE B 1 14 ? 16.938 1.559 3.467 1 97.5 14 ILE B N 1
ATOM 1146 C CA . ILE B 1 14 ? 17.812 2.027 2.389 1 97.5 14 ILE B CA 1
ATOM 1147 C C . ILE B 1 14 ? 18.844 0.957 2.053 1 97.5 14 ILE B C 1
ATOM 1149 O O . ILE B 1 14 ? 19.078 0.656 0.881 1 97.5 14 ILE B O 1
ATOM 1153 N N . GLN B 1 15 ? 19.391 0.407 3.059 1 96.75 15 GLN B N 1
ATOM 1154 C CA . GLN B 1 15 ? 20.359 -0.664 2.85 1 96.75 15 GLN B CA 1
ATOM 1155 C C . GLN B 1 15 ? 19.703 -1.875 2.189 1 96.75 15 GLN B C 1
ATOM 1157 O O . GLN B 1 15 ? 20.281 -2.482 1.286 1 96.75 15 GLN B O 1
ATOM 1162 N N . ALA B 1 16 ? 18.547 -2.244 2.646 1 95.94 16 ALA B N 1
ATOM 1163 C CA . ALA B 1 16 ? 17.812 -3.35 2.039 1 95.94 16 ALA B CA 1
ATOM 1164 C C . ALA B 1 16 ? 17.516 -3.068 0.569 1 95.94 16 ALA B C 1
ATOM 1166 O O . ALA B 1 16 ? 17.625 -3.959 -0.276 1 95.94 16 ALA B O 1
ATOM 1167 N N . ALA B 1 17 ? 17.125 -1.855 0.267 1 96.62 17 ALA B N 1
ATOM 1168 C CA . ALA B 1 17 ? 16.828 -1.462 -1.108 1 96.62 17 ALA B CA 1
ATOM 1169 C C . ALA B 1 17 ? 18.062 -1.567 -1.987 1 96.62 17 ALA B C 1
ATOM 1171 O O . ALA B 1 17 ? 17.984 -2.029 -3.127 1 96.62 17 ALA B O 1
ATOM 1172 N N . ASP B 1 18 ? 19.156 -1.165 -1.422 1 96.19 18 ASP B N 1
ATOM 1173 C CA . ASP B 1 18 ? 20.406 -1.255 -2.16 1 96.19 18 ASP B CA 1
ATOM 1174 C C . ASP B 1 18 ? 20.75 -2.707 -2.492 1 96.19 18 ASP B C 1
ATOM 1176 O O . ASP B 1 18 ? 21.141 -3.016 -3.619 1 96.19 18 ASP B O 1
ATOM 1180 N N . GLN B 1 19 ? 20.609 -3.521 -1.583 1 96.25 19 GLN B N 1
ATOM 1181 C CA . GLN B 1 19 ? 20.844 -4.945 -1.799 1 96.25 19 GLN B CA 1
ATOM 1182 C C . GLN B 1 19 ? 19.891 -5.512 -2.852 1 96.25 19 GLN B C 1
ATOM 1184 O O . GLN B 1 19 ? 20.312 -6.266 -3.732 1 96.25 19 GLN B O 1
ATOM 1189 N N . THR B 1 20 ? 18.672 -5.152 -2.717 1 96.75 20 THR B N 1
ATOM 1190 C CA . THR B 1 20 ? 17.672 -5.617 -3.672 1 96.75 20 THR B CA 1
ATOM 1191 C C . THR B 1 20 ? 18 -5.148 -5.082 1 96.75 20 THR B C 1
ATOM 1193 O O . THR B 1 20 ? 17.875 -5.906 -6.047 1 96.75 20 THR B O 1
ATOM 1196 N N . TYR B 1 21 ? 18.438 -3.906 -5.16 1 95.62 21 TYR B N 1
ATOM 1197 C CA . TYR B 1 21 ? 18.844 -3.361 -6.453 1 95.62 21 TYR B CA 1
ATOM 1198 C C . TYR B 1 21 ? 19.953 -4.195 -7.074 1 95.62 21 TYR B C 1
ATOM 1200 O O . TYR B 1 21 ? 19.906 -4.504 -8.266 1 95.62 21 TYR B O 1
ATOM 1208 N N . LYS B 1 22 ? 20.859 -4.582 -6.309 1 95.81 22 LYS B N 1
ATOM 1209 C CA . LYS B 1 22 ? 21.969 -5.395 -6.793 1 95.81 22 LYS B CA 1
ATOM 1210 C C . LYS B 1 22 ? 21.484 -6.75 -7.297 1 95.81 22 LYS B C 1
ATOM 1212 O O . LYS B 1 22 ? 21.906 -7.215 -8.359 1 95.81 22 LYS B O 1
ATOM 1217 N N . ILE B 1 23 ? 20.703 -7.309 -6.555 1 95.06 23 ILE B N 1
ATOM 1218 C CA . ILE B 1 23 ? 20.156 -8.617 -6.914 1 95.06 23 ILE B CA 1
ATOM 1219 C C . ILE B 1 23 ? 19.344 -8.5 -8.203 1 95.06 23 ILE B C 1
ATOM 1221 O O . ILE B 1 23 ? 19.453 -9.359 -9.086 1 95.06 23 ILE B O 1
ATOM 1225 N N . ILE B 1 24 ? 18.562 -7.418 -8.336 1 96 24 ILE B N 1
ATOM 1226 C CA . ILE B 1 24 ? 17.781 -7.18 -9.547 1 96 24 ILE B CA 1
ATOM 1227 C C . ILE B 1 24 ? 18.719 -7.039 -10.742 1 96 24 ILE B C 1
ATOM 1229 O O . ILE B 1 24 ? 18.484 -7.645 -11.797 1 96 24 ILE B O 1
ATOM 1233 N N . SER B 1 25 ? 19.703 -6.289 -10.531 1 95 25 SER B N 1
ATOM 1234 C CA . SER B 1 25 ? 20.656 -6.039 -11.609 1 95 25 SER B CA 1
ATOM 1235 C C . SER B 1 25 ? 21.297 -7.336 -12.102 1 95 25 SER B C 1
ATOM 1237 O O . SER B 1 25 ? 21.438 -7.551 -13.305 1 95 25 SER B O 1
ATOM 1239 N N . GLN B 1 26 ? 21.609 -8.195 -11.219 1 92.88 26 GLN B N 1
ATOM 1240 C CA . GLN B 1 26 ? 22.188 -9.484 -11.57 1 92.88 26 GLN B CA 1
ATOM 1241 C C . GLN B 1 26 ? 21.156 -10.383 -12.258 1 92.88 26 GLN B C 1
ATOM 1243 O O . GLN B 1 26 ? 21.469 -11.031 -13.266 1 92.88 26 GLN B O 1
ATOM 1248 N N . PHE B 1 27 ? 20.078 -10.383 -11.75 1 92.81 27 PHE B N 1
ATOM 1249 C CA . PHE B 1 27 ? 19.031 -11.242 -12.289 1 92.81 27 PHE B CA 1
ATOM 1250 C C . PHE B 1 27 ? 18.703 -10.859 -13.734 1 92.81 27 PHE B C 1
ATOM 1252 O O . PHE B 1 27 ? 18.516 -11.734 -14.586 1 92.81 27 PHE B O 1
ATOM 1259 N N . VAL B 1 28 ? 18.547 -9.547 -13.945 1 93.12 28 VAL B N 1
ATOM 1260 C CA . VAL B 1 28 ? 18.172 -9.039 -15.266 1 93.12 28 VAL B CA 1
ATOM 1261 C C . VAL B 1 28 ? 19.234 -9.422 -16.281 1 93.12 28 VAL B C 1
ATOM 1263 O O . VAL B 1 28 ? 18.938 -9.648 -17.453 1 93.12 28 VAL B O 1
ATOM 1266 N N . ARG B 1 29 ? 20.422 -9.562 -15.891 1 91.12 29 ARG B N 1
ATOM 1267 C CA . ARG B 1 29 ? 21.484 -10.008 -16.781 1 91.12 29 ARG B CA 1
ATOM 1268 C C . ARG B 1 29 ? 21.266 -11.453 -17.219 1 91.12 29 ARG B C 1
ATOM 1270 O O . ARG B 1 29 ? 21.531 -11.805 -18.375 1 91.12 29 ARG B O 1
ATOM 1277 N N . ASP B 1 30 ? 20.766 -12.227 -16.344 1 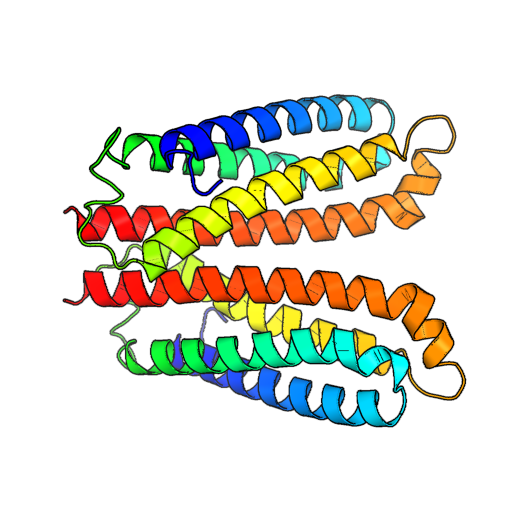88.19 30 ASP B N 1
ATOM 1278 C CA . ASP B 1 30 ? 20.562 -13.656 -16.578 1 88.19 30 ASP B CA 1
ATOM 1279 C C . ASP B 1 30 ? 19.203 -13.922 -17.234 1 88.19 30 ASP B C 1
ATOM 1281 O O . ASP B 1 30 ? 19 -14.969 -17.859 1 88.19 30 ASP B O 1
ATOM 1285 N N . CYS B 1 31 ? 18.344 -12.984 -17.094 1 89.44 31 CYS B N 1
ATOM 1286 C CA . CYS B 1 31 ? 17 -13.133 -17.609 1 89.44 31 CYS B CA 1
ATOM 1287 C C . CYS B 1 31 ? 16.516 -11.844 -18.266 1 89.44 31 CYS B C 1
ATOM 1289 O O . CYS B 1 31 ? 15.781 -11.07 -17.641 1 89.44 31 CYS B O 1
ATOM 1291 N N . LYS B 1 32 ? 16.703 -11.75 -19.438 1 89.12 32 LYS B N 1
ATOM 1292 C CA . LYS B 1 32 ? 16.438 -10.516 -20.172 1 89.12 32 LYS B CA 1
ATOM 1293 C C . LYS B 1 32 ? 14.945 -10.242 -20.281 1 89.12 32 LYS B C 1
ATOM 1295 O O . LYS B 1 32 ? 14.523 -9.086 -20.359 1 89.12 32 LYS B O 1
ATOM 1300 N N . GLU B 1 33 ? 14.141 -11.227 -20.203 1 89.12 33 GLU B N 1
ATOM 1301 C CA . GLU B 1 33 ? 12.695 -11.094 -20.297 1 89.12 33 GLU B CA 1
ATOM 1302 C C . GLU B 1 33 ? 12.141 -10.312 -19.109 1 89.12 33 GLU B C 1
ATOM 1304 O O . GLU B 1 33 ? 11.031 -9.773 -19.172 1 89.12 33 GLU B O 1
ATOM 1309 N N . ALA B 1 34 ? 12.945 -10.242 -18.062 1 93.12 34 ALA B N 1
ATOM 1310 C CA . ALA B 1 34 ? 12.5 -9.602 -16.828 1 93.12 34 ALA B CA 1
ATOM 1311 C C . ALA B 1 34 ? 12.906 -8.133 -16.797 1 93.12 34 ALA B C 1
ATOM 1313 O O . ALA B 1 34 ? 12.523 -7.395 -15.883 1 93.12 34 ALA B O 1
ATOM 1314 N N . LYS B 1 35 ? 13.531 -7.668 -17.75 1 94.5 35 LYS B N 1
ATOM 1315 C CA . LYS B 1 35 ? 14.188 -6.367 -17.734 1 94.5 35 LYS B CA 1
ATOM 1316 C C . LYS B 1 35 ? 13.18 -5.242 -17.516 1 94.5 35 LYS B C 1
ATOM 1318 O O . LYS B 1 35 ? 13.359 -4.383 -16.656 1 94.5 35 LYS B O 1
ATOM 1323 N N . SER B 1 36 ? 12.117 -5.246 -18.219 1 95.44 36 SER B N 1
ATOM 1324 C CA . SER B 1 36 ? 11.141 -4.164 -18.125 1 95.44 36 SER B CA 1
ATOM 1325 C C . SER B 1 36 ? 10.43 -4.164 -16.781 1 95.44 36 SER B C 1
ATOM 1327 O O . SER B 1 36 ? 10.336 -3.125 -16.125 1 95.44 36 SER B O 1
ATOM 1329 N N . ASP B 1 37 ? 10 -5.332 -16.375 1 94.38 37 ASP B N 1
ATOM 1330 C CA . ASP B 1 37 ? 9.297 -5.461 -15.102 1 94.38 37 ASP B CA 1
ATOM 1331 C C . ASP B 1 37 ? 10.188 -5.043 -13.93 1 94.38 37 ASP B C 1
ATOM 1333 O O . ASP B 1 37 ? 9.766 -4.27 -13.07 1 94.38 37 ASP B O 1
ATOM 1337 N N . LEU B 1 38 ? 11.328 -5.488 -14 1 96.31 38 LEU B N 1
ATOM 1338 C CA . LEU B 1 38 ? 12.219 -5.234 -12.883 1 96.31 38 LEU B CA 1
ATOM 1339 C C . LEU B 1 38 ? 12.797 -3.824 -12.953 1 96.31 38 LEU B C 1
ATOM 1341 O O . LEU B 1 38 ? 13.219 -3.268 -11.938 1 96.31 38 LEU B O 1
ATOM 1345 N N . GLY B 1 39 ? 12.75 -3.242 -14.141 1 97.62 39 GLY B N 1
ATOM 1346 C CA . GLY B 1 39 ? 13.086 -1.832 -14.266 1 97.62 39 GLY B CA 1
ATOM 1347 C C . GLY B 1 39 ? 12.125 -0.925 -13.523 1 97.62 39 GLY B C 1
ATOM 1348 O O . GLY B 1 39 ? 12.547 0.025 -12.859 1 97.62 39 GLY B O 1
ATOM 1349 N N . ALA B 1 40 ? 10.898 -1.257 -13.609 1 97.12 40 ALA B N 1
ATOM 1350 C CA . ALA B 1 40 ? 9.867 -0.495 -12.906 1 97.12 40 ALA B CA 1
ATOM 1351 C C . ALA B 1 40 ? 10.031 -0.624 -11.398 1 97.12 40 ALA B C 1
ATOM 1353 O O . ALA B 1 40 ? 9.898 0.359 -10.664 1 97.12 40 ALA B O 1
ATOM 1354 N N . VAL B 1 41 ? 10.375 -1.772 -10.977 1 97.5 41 VAL B N 1
ATOM 1355 C CA . VAL B 1 41 ? 10.594 -2.031 -9.555 1 97.5 41 VAL B CA 1
ATOM 1356 C C . VAL B 1 41 ? 11.812 -1.239 -9.07 1 97.5 41 VAL B C 1
ATOM 1358 O O . VAL 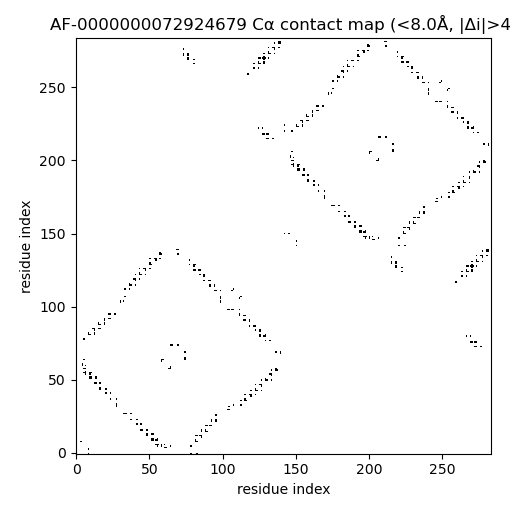B 1 41 ? 11.766 -0.609 -8.008 1 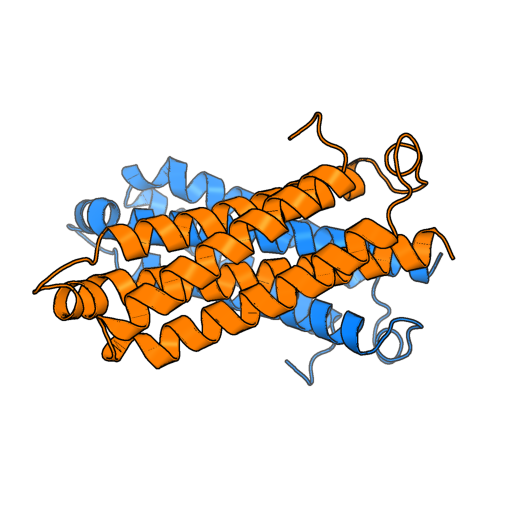97.5 41 VAL B O 1
ATOM 1361 N N . SER B 1 42 ? 12.828 -1.222 -9.859 1 97.62 42 SER B N 1
ATOM 1362 C CA . SER B 1 42 ? 14.055 -0.502 -9.523 1 97.62 42 SER B CA 1
ATOM 1363 C C . SER B 1 42 ? 13.797 0.998 -9.414 1 97.62 42 SER B C 1
ATOM 1365 O O . SER B 1 42 ? 14.344 1.664 -8.531 1 97.62 42 SER B O 1
ATOM 1367 N N . GLN B 1 43 ? 12.961 1.443 -10.242 1 97.62 43 GLN B N 1
ATOM 1368 C CA . GLN B 1 43 ? 12.617 2.861 -10.211 1 97.62 43 GLN B CA 1
ATOM 1369 C C . GLN B 1 43 ? 11.867 3.213 -8.93 1 97.62 43 GLN B C 1
ATOM 1371 O O . GLN B 1 43 ? 12.156 4.234 -8.297 1 97.62 43 GLN B O 1
ATOM 1376 N N . GLU B 1 44 ? 10.961 2.395 -8.562 1 97.44 44 GLU B N 1
ATOM 1377 C CA . GLU B 1 44 ? 10.234 2.621 -7.316 1 97.44 44 GLU B CA 1
ATOM 1378 C C . GLU B 1 44 ? 11.172 2.564 -6.109 1 97.44 44 GLU B C 1
ATOM 1380 O O . GLU B 1 44 ? 11.07 3.389 -5.199 1 97.44 44 GLU B O 1
ATOM 1385 N N . LEU B 1 45 ? 12.086 1.589 -6.184 1 97.12 45 LEU B N 1
ATOM 1386 C CA . LEU B 1 45 ? 13.047 1.464 -5.094 1 97.12 45 LEU B CA 1
ATOM 1387 C C . LEU B 1 45 ? 13.914 2.713 -4.988 1 97.12 45 LEU B C 1
ATOM 1389 O O . LEU B 1 45 ? 14.188 3.195 -3.885 1 97.12 45 LEU B O 1
ATOM 1393 N N . SER B 1 46 ? 14.281 3.219 -6.098 1 97.62 46 SER B N 1
ATOM 1394 C CA . SER B 1 46 ? 15.109 4.422 -6.117 1 97.62 46 SER B CA 1
ATOM 1395 C C . SER B 1 46 ? 14.359 5.613 -5.531 1 97.62 46 SER B C 1
ATOM 1397 O O . SER B 1 46 ? 14.906 6.359 -4.719 1 97.62 46 SER B O 1
ATOM 1399 N N . THR B 1 47 ? 13.141 5.762 -5.934 1 96.88 47 THR B N 1
ATOM 1400 C CA . THR B 1 47 ? 12.32 6.855 -5.422 1 96.88 47 THR B CA 1
ATOM 1401 C C . THR B 1 47 ? 12.078 6.699 -3.924 1 96.88 47 THR B C 1
ATOM 1403 O O . THR B 1 47 ? 12.148 7.672 -3.174 1 96.88 47 THR B O 1
ATOM 1406 N N . LEU B 1 48 ? 11.852 5.488 -3.537 1 96.75 48 LEU B N 1
ATOM 1407 C CA . LEU B 1 48 ? 11.641 5.184 -2.127 1 96.75 48 LEU B CA 1
ATOM 1408 C C . LEU B 1 48 ? 12.859 5.57 -1.296 1 96.75 48 LEU B C 1
ATOM 1410 O O . LEU B 1 48 ? 12.719 6.176 -0.23 1 96.75 48 LEU B O 1
ATOM 1414 N N . THR B 1 49 ? 14.023 5.309 -1.831 1 97 49 THR B N 1
ATOM 1415 C CA . THR B 1 49 ? 15.258 5.609 -1.113 1 97 49 THR B CA 1
ATOM 1416 C C . THR B 1 49 ? 15.438 7.117 -0.95 1 97 49 THR B C 1
ATOM 1418 O O . THR B 1 49 ? 15.891 7.582 0.098 1 97 49 THR B O 1
ATOM 1421 N N . LYS B 1 50 ? 15.039 7.844 -1.885 1 97.56 50 LYS B N 1
ATOM 1422 C CA . LYS B 1 50 ? 15.125 9.297 -1.801 1 97.56 50 LYS B CA 1
ATOM 1423 C C . LYS B 1 50 ? 14.195 9.844 -0.726 1 97.56 50 LYS B C 1
ATOM 1425 O O . LYS B 1 50 ? 14.578 10.711 0.061 1 97.56 50 LYS B O 1
ATOM 1430 N N . ILE B 1 51 ? 13.039 9.344 -0.654 1 97.12 51 ILE B N 1
ATOM 1431 C CA . ILE B 1 51 ? 12.047 9.805 0.315 1 97.12 51 ILE B CA 1
ATOM 1432 C C . ILE B 1 51 ? 12.492 9.414 1.725 1 97.12 51 ILE B C 1
ATOM 1434 O O . ILE B 1 51 ? 12.352 10.203 2.664 1 97.12 51 ILE B O 1
ATOM 1438 N N . LEU B 1 52 ? 13.016 8.219 1.823 1 96.69 52 LEU B N 1
ATOM 1439 C CA . LEU B 1 52 ? 13.492 7.75 3.119 1 96.69 52 LEU B CA 1
ATOM 1440 C C . LEU B 1 52 ? 14.656 8.609 3.613 1 96.69 52 LEU B C 1
ATOM 1442 O O . LEU B 1 52 ? 14.758 8.883 4.809 1 96.69 52 LEU B O 1
ATOM 1446 N N . THR B 1 53 ? 15.492 8.992 2.678 1 96 53 THR B N 1
ATOM 1447 C CA . THR B 1 53 ? 16.594 9.883 3.029 1 96 53 THR B CA 1
ATOM 1448 C C . THR B 1 53 ? 16.062 11.227 3.529 1 96 53 THR B C 1
ATOM 1450 O O . THR B 1 53 ? 16.562 11.758 4.527 1 96 53 THR B O 1
ATOM 1453 N N . GLN B 1 54 ? 15.062 11.711 2.904 1 94.25 54 GLN B N 1
ATOM 1454 C CA . GLN B 1 54 ? 14.422 12.945 3.352 1 94.25 54 GLN B CA 1
ATOM 1455 C C . GLN B 1 54 ? 13.82 12.773 4.746 1 94.25 54 GLN B C 1
ATOM 1457 O O . GLN B 1 54 ? 13.977 13.648 5.602 1 94.25 54 GLN B O 1
ATOM 1462 N N . LEU B 1 55 ? 13.18 11.695 4.918 1 93.38 55 LEU B N 1
ATOM 1463 C CA . LEU B 1 55 ? 12.531 11.414 6.195 1 93.38 55 LEU B CA 1
ATOM 1464 C C . LEU B 1 55 ? 13.562 11.344 7.32 1 93.38 55 LEU B C 1
ATOM 1466 O O . LEU B 1 55 ? 13.352 11.914 8.391 1 93.38 55 LEU B O 1
ATOM 1470 N N . LYS B 1 56 ? 14.602 10.664 7.039 1 91.81 56 LYS B N 1
ATOM 1471 C CA . LYS B 1 56 ? 15.695 10.547 8 1 91.81 56 LYS B CA 1
ATOM 1472 C C . LYS B 1 56 ? 16.234 11.93 8.383 1 91.81 56 LYS B C 1
ATOM 1474 O O . LYS B 1 56 ? 16.578 12.164 9.539 1 91.81 56 LYS B O 1
ATOM 1479 N N . ASP B 1 57 ? 16.25 12.852 7.488 1 90.75 57 ASP B N 1
ATOM 1480 C CA . ASP B 1 57 ? 16.859 14.164 7.688 1 90.75 57 ASP B CA 1
ATOM 1481 C C . ASP B 1 57 ? 15.914 15.094 8.461 1 90.75 57 ASP B C 1
ATOM 1483 O O . ASP B 1 57 ? 16.359 16.016 9.141 1 90.75 57 ASP B O 1
ATOM 1487 N N . ILE B 1 58 ? 14.617 14.875 8.328 1 86.94 58 ILE B N 1
ATOM 1488 C CA . ILE B 1 58 ? 13.688 15.812 8.945 1 86.94 58 ILE B CA 1
ATOM 1489 C C . ILE B 1 58 ? 13.305 15.32 10.344 1 86.94 58 ILE B C 1
ATOM 1491 O O . ILE B 1 58 ? 12.766 16.078 11.156 1 86.94 58 ILE B O 1
ATOM 1495 N N . VAL B 1 59 ? 13.453 14.047 10.508 1 81.25 59 VAL B N 1
ATOM 1496 C CA . VAL B 1 59 ? 13.141 13.523 11.836 1 81.25 59 VAL B CA 1
ATOM 1497 C C . VAL B 1 59 ? 14.32 13.75 12.773 1 81.25 59 VAL B C 1
ATOM 1499 O O . VAL B 1 59 ? 15.461 13.398 12.445 1 81.25 59 VAL B O 1
ATOM 1502 N N . PRO B 1 60 ? 14.094 14.688 13.758 1 65.69 60 PRO B N 1
ATOM 1503 C CA . PRO B 1 60 ? 15.203 14.969 14.68 1 65.69 60 PRO B CA 1
ATOM 1504 C C . PRO B 1 60 ? 15.797 13.711 15.297 1 65.69 60 PRO B C 1
ATOM 1506 O O . PRO B 1 60 ? 15.086 12.719 15.492 1 65.69 60 PRO B O 1
ATOM 1509 N N . ASP B 1 61 ? 17 13.562 15.242 1 55.91 61 ASP B N 1
ATOM 1510 C CA . ASP B 1 61 ? 17.781 12.5 15.875 1 55.91 61 ASP B CA 1
ATOM 1511 C C . ASP B 1 61 ? 17.391 12.328 17.344 1 55.91 61 ASP B C 1
ATOM 1513 O O . ASP B 1 61 ? 17.125 13.312 18.047 1 55.91 61 ASP B O 1
ATOM 1517 N N . GLY B 1 62 ? 17.141 11.086 17.812 1 54.22 62 GLY B N 1
ATOM 1518 C CA . GLY B 1 62 ? 16.922 10.859 19.234 1 54.22 62 GLY B CA 1
ATOM 1519 C C . GLY B 1 62 ? 15.461 11.008 19.641 1 54.22 62 GLY B C 1
ATOM 1520 O O . GLY B 1 62 ? 14.562 10.797 18.812 1 54.22 62 GLY B O 1
ATOM 1521 N N . GLY B 1 63 ? 15.102 11.625 20.906 1 53.38 63 GLY B N 1
ATOM 1522 C CA . GLY B 1 63 ? 13.93 11.883 21.719 1 53.38 63 GLY B CA 1
ATOM 1523 C C . GLY B 1 63 ? 12.891 12.742 21.031 1 53.38 63 GLY B C 1
ATOM 1524 O O . GLY B 1 63 ? 11.766 12.875 21.516 1 53.38 63 GLY B O 1
ATOM 1525 N N . GLY B 1 64 ? 13.242 13.258 19.797 1 58.16 64 GLY B N 1
ATOM 1526 C CA . GLY B 1 64 ? 12.375 14.312 19.297 1 58.16 64 GLY B CA 1
ATOM 1527 C C . GLY B 1 64 ? 11.172 13.781 18.547 1 58.16 64 GLY B C 1
ATOM 1528 O O . GLY B 1 64 ? 10.07 14.328 18.672 1 58.16 64 GLY B O 1
ATOM 1529 N N . PHE B 1 65 ? 11.336 12.656 17.797 1 67.06 65 PHE B N 1
ATOM 1530 C CA . PHE B 1 65 ? 10.164 12.156 17.094 1 67.06 65 PHE B CA 1
ATOM 1531 C C . PHE B 1 65 ? 9.117 11.656 18.062 1 67.06 65 PHE B C 1
ATOM 1533 O O . PHE B 1 65 ? 7.93 11.969 17.922 1 67.06 65 PHE B O 1
ATOM 1540 N N . ALA B 1 66 ? 9.672 10.953 19.016 1 66.19 66 ALA B N 1
ATOM 1541 C CA . ALA B 1 66 ? 8.766 10.438 20.047 1 66.19 66 ALA B CA 1
ATOM 1542 C C . ALA B 1 66 ? 8.102 11.578 20.812 1 66.19 66 ALA B C 1
ATOM 1544 O O . ALA B 1 66 ? 6.957 11.453 21.25 1 66.19 66 ALA B O 1
ATOM 1545 N N . ASP B 1 67 ? 8.875 12.648 20.766 1 64.94 67 ASP B N 1
ATOM 1546 C CA . ASP B 1 67 ? 8.375 13.781 21.547 1 64.94 67 ASP B CA 1
ATOM 1547 C C . ASP B 1 67 ? 7.66 14.789 20.656 1 64.94 67 ASP B C 1
ATOM 1549 O O . ASP B 1 67 ? 7.16 15.812 21.125 1 64.94 67 ASP B O 1
ATOM 1553 N N . SER B 1 68 ? 7.555 14.391 19.5 1 72.44 68 SER B N 1
ATOM 1554 C CA . SER B 1 68 ? 6.938 15.32 18.547 1 72.44 68 SER B CA 1
ATOM 1555 C C . SER B 1 68 ? 5.449 15.492 18.844 1 72.44 68 SER B C 1
ATOM 1557 O O . SER B 1 68 ? 4.863 14.711 19.594 1 72.44 68 SER B O 1
ATOM 1559 N N . GLU B 1 69 ? 4.887 16.547 18.281 1 76.12 69 GLU B N 1
ATOM 1560 C CA . GLU B 1 69 ? 3.482 16.906 18.484 1 76.12 69 GLU B CA 1
ATOM 1561 C C . GLU B 1 69 ? 2.562 15.961 17.703 1 76.12 69 GLU B C 1
ATOM 1563 O O . GLU B 1 69 ? 1.343 16 17.875 1 76.12 69 GLU B O 1
ATOM 1568 N N . LEU B 1 70 ? 3.215 15.109 17.062 1 82.38 70 LEU B N 1
ATOM 1569 C CA . LEU B 1 70 ? 2.404 14.156 16.312 1 82.38 70 LEU B CA 1
ATOM 1570 C C . LEU B 1 70 ? 1.719 13.172 17.266 1 82.38 70 LEU B C 1
ATOM 1572 O O . LEU B 1 70 ? 2.258 12.836 18.312 1 82.38 70 LEU B O 1
ATOM 1576 N N . THR B 1 71 ? 0.596 12.734 16.797 1 85.69 71 THR B N 1
ATOM 1577 C CA . THR B 1 71 ? -0.128 11.758 17.594 1 85.69 71 THR B CA 1
ATOM 1578 C C . THR B 1 71 ? 0.6 10.414 17.594 1 85.69 71 THR B C 1
ATOM 1580 O O . THR B 1 71 ? 1.384 10.125 16.688 1 85.69 71 THR B O 1
ATOM 1583 N N . ASN B 1 72 ? 0.363 9.641 18.594 1 87.62 72 ASN B N 1
ATOM 1584 C CA . ASN B 1 72 ? 0.95 8.305 18.688 1 87.62 72 ASN B CA 1
ATOM 1585 C C . ASN B 1 72 ? 0.523 7.43 17.516 1 87.62 72 ASN B C 1
ATOM 1587 O O . ASN B 1 72 ? 1.305 6.609 17.016 1 87.62 72 ASN B O 1
ATOM 1591 N N . ASN B 1 73 ? -0.659 7.684 17.031 1 88.19 73 ASN B N 1
ATOM 1592 C CA . ASN B 1 73 ? -1.157 6.926 15.891 1 88.19 73 ASN B CA 1
ATOM 1593 C C . ASN B 1 73 ? -0.383 7.258 14.617 1 88.19 73 ASN B C 1
ATOM 1595 O O . ASN B 1 73 ? -0.039 6.363 13.844 1 88.19 73 ASN B O 1
ATOM 1599 N N . THR B 1 74 ? -0.128 8.445 14.523 1 89.38 74 THR B N 1
ATOM 1600 C CA . THR B 1 74 ? 0.626 8.898 13.359 1 89.38 74 THR B CA 1
ATOM 1601 C C . THR B 1 74 ? 2.043 8.328 13.383 1 89.38 74 THR B C 1
ATOM 1603 O O . THR B 1 74 ? 2.539 7.84 12.367 1 89.38 74 THR B O 1
ATOM 1606 N N . LYS B 1 75 ? 2.629 8.391 14.555 1 88.69 75 LYS B N 1
ATOM 1607 C CA . LYS B 1 75 ? 3.984 7.871 14.703 1 88.69 75 LYS B CA 1
ATOM 1608 C C . LYS B 1 75 ? 4.031 6.371 14.422 1 88.69 75 LYS B C 1
ATOM 1610 O O . LYS B 1 75 ? 4.949 5.887 13.758 1 88.69 75 LYS B O 1
ATOM 1615 N N . ARG B 1 76 ? 3.031 5.727 14.844 1 91.12 76 ARG B N 1
ATOM 1616 C CA . ARG B 1 76 ? 2.947 4.289 14.609 1 91.12 76 ARG B CA 1
ATOM 1617 C C . ARG B 1 76 ? 2.771 3.984 13.125 1 91.12 76 ARG B C 1
ATOM 1619 O O . ARG B 1 76 ? 3.424 3.086 12.594 1 91.12 76 ARG B O 1
ATOM 1626 N N . ASP B 1 77 ? 1.933 4.711 12.492 1 92.62 77 ASP B N 1
ATOM 1627 C CA . ASP B 1 77 ? 1.692 4.508 11.07 1 92.62 77 ASP B CA 1
ATOM 1628 C C . ASP B 1 77 ? 2.977 4.691 10.266 1 92.62 77 ASP B C 1
ATOM 1630 O O . ASP B 1 77 ? 3.27 3.902 9.367 1 92.62 77 ASP B O 1
ATOM 1634 N N . ILE B 1 78 ? 3.705 5.656 10.664 1 93.12 78 ILE B N 1
ATOM 1635 C CA . ILE B 1 78 ? 4.941 5.949 9.953 1 93.12 78 ILE B CA 1
ATOM 1636 C C . ILE B 1 78 ? 5.926 4.797 10.125 1 93.12 78 ILE B C 1
ATOM 1638 O O . ILE B 1 78 ? 6.527 4.332 9.156 1 93.12 78 ILE B O 1
ATOM 1642 N N . ARG B 1 79 ? 5.984 4.301 11.312 1 92.69 79 ARG B N 1
ATOM 1643 C CA . ARG B 1 79 ? 6.883 3.182 11.578 1 92.69 79 ARG B CA 1
ATOM 1644 C C . ARG B 1 79 ? 6.449 1.936 10.812 1 92.69 79 ARG B C 1
ATOM 1646 O O . ARG B 1 79 ? 7.281 1.223 10.25 1 92.69 79 ARG B O 1
ATOM 1653 N N . ASP B 1 80 ? 5.203 1.723 10.797 1 94.25 80 ASP B N 1
ATOM 1654 C CA . ASP B 1 80 ? 4.68 0.546 10.109 1 94.25 80 ASP B CA 1
ATOM 1655 C C . ASP B 1 80 ? 4.91 0.644 8.602 1 94.25 80 ASP B C 1
ATOM 1657 O O . ASP B 1 80 ? 5.172 -0.364 7.941 1 94.25 80 ASP B O 1
ATOM 1661 N N . ILE B 1 81 ? 4.793 1.755 8.055 1 96.06 81 ILE B N 1
ATOM 1662 C CA . ILE B 1 81 ? 5.02 1.963 6.629 1 96.06 81 ILE B CA 1
ATOM 1663 C C . ILE B 1 81 ? 6.48 1.678 6.293 1 96.06 81 ILE B C 1
ATOM 1665 O O . ILE B 1 81 ? 6.777 0.983 5.316 1 96.06 81 ILE B O 1
ATOM 1669 N N . ILE B 1 82 ? 7.328 2.182 7.129 1 95.81 82 ILE B N 1
ATOM 1670 C CA . ILE B 1 82 ? 8.75 1.947 6.918 1 95.81 82 ILE B CA 1
ATOM 1671 C C . ILE B 1 82 ? 9.047 0.451 6.992 1 95.81 82 ILE B C 1
ATOM 1673 O O . ILE B 1 82 ? 9.742 -0.096 6.137 1 95.81 82 ILE B O 1
ATOM 1677 N N . SER B 1 83 ? 8.5 -0.146 7.938 1 94.81 83 SER B N 1
ATOM 1678 C CA . SER B 1 83 ? 8.688 -1.584 8.094 1 94.81 83 SER B CA 1
ATOM 1679 C C . SER B 1 83 ? 8.156 -2.348 6.887 1 94.81 83 SER B C 1
ATOM 1681 O O . SER B 1 83 ? 8.766 -3.318 6.438 1 94.81 83 SER B O 1
ATOM 1683 N N . SER B 1 84 ? 7.016 -1.901 6.391 1 95.38 84 SER B N 1
ATOM 1684 C CA . SER B 1 84 ? 6.418 -2.52 5.215 1 95.38 84 SER B CA 1
ATOM 1685 C C . SER B 1 84 ? 7.363 -2.461 4.02 1 95.38 84 SER B C 1
ATOM 1687 O O . SER B 1 84 ? 7.441 -3.41 3.234 1 95.38 84 SER B O 1
ATOM 1689 N N . CYS B 1 85 ? 8.055 -1.431 3.879 1 96.25 85 CYS B N 1
ATOM 1690 C CA . CYS B 1 85 ? 8.992 -1.284 2.771 1 96.25 85 CYS B CA 1
ATOM 1691 C C . CYS B 1 85 ? 10.094 -2.34 2.846 1 96.25 85 CYS B C 1
ATOM 1693 O O . CYS B 1 85 ? 10.469 -2.922 1.827 1 96.25 85 CYS B O 1
ATOM 1695 N N . SER B 1 86 ? 10.586 -2.564 4.043 1 95.19 86 SER B N 1
ATOM 1696 C CA . SER B 1 86 ? 11.617 -3.576 4.23 1 95.19 86 SER B CA 1
ATOM 1697 C C . SER B 1 86 ? 11.102 -4.965 3.875 1 95.19 86 SER B C 1
ATOM 1699 O O . SER B 1 86 ? 11.812 -5.754 3.244 1 95.19 86 SER B O 1
ATOM 1701 N N . VAL B 1 87 ? 9.945 -5.168 4.23 1 94.75 87 VAL B N 1
ATOM 1702 C CA . VAL B 1 87 ? 9.328 -6.465 3.961 1 94.75 87 VAL B CA 1
ATOM 1703 C C . VAL B 1 87 ? 9.188 -6.66 2.453 1 94.75 87 VAL B C 1
ATOM 1705 O O . VAL B 1 87 ? 9.539 -7.719 1.924 1 94.75 87 VAL B O 1
ATOM 1708 N N . VAL B 1 88 ? 8.727 -5.691 1.747 1 96.56 88 VAL B N 1
ATOM 1709 C CA . VAL B 1 88 ? 8.516 -5.789 0.306 1 96.56 88 VAL B CA 1
ATOM 1710 C C . VAL B 1 88 ? 9.852 -5.992 -0.398 1 96.56 88 VAL B C 1
ATOM 1712 O O . VAL B 1 88 ? 9.961 -6.805 -1.319 1 96.56 88 VAL B O 1
ATOM 1715 N N . ALA B 1 89 ? 10.883 -5.297 0.085 1 96.25 89 ALA B N 1
ATOM 1716 C CA . ALA B 1 89 ? 12.211 -5.453 -0.504 1 96.25 89 ALA B CA 1
ATOM 1717 C C . ALA B 1 89 ? 12.719 -6.887 -0.341 1 96.25 89 ALA B C 1
ATOM 1719 O O . ALA B 1 89 ? 13.234 -7.48 -1.289 1 96.25 89 ALA B O 1
ATOM 1720 N N . ARG B 1 90 ? 12.469 -7.438 0.777 1 93.88 90 ARG B N 1
ATOM 1721 C CA . ARG B 1 90 ? 12.906 -8.797 1.054 1 93.88 90 ARG B CA 1
ATOM 1722 C C . ARG B 1 90 ? 12.117 -9.805 0.217 1 93.88 90 ARG B C 1
ATOM 1724 O O . ARG B 1 90 ? 12.68 -10.797 -0.263 1 93.88 90 ARG B O 1
ATOM 1731 N N . GLU B 1 91 ? 10.938 -9.492 0.048 1 94.62 91 GLU B N 1
ATOM 1732 C CA . GLU B 1 91 ? 10.102 -10.367 -0.768 1 94.62 91 GLU B CA 1
ATOM 1733 C C . GLU B 1 91 ? 10.594 -10.406 -2.213 1 94.62 91 GLU B C 1
ATOM 1735 O O . GLU B 1 91 ? 10.578 -11.461 -2.854 1 94.62 91 GLU B O 1
ATOM 1740 N N . ILE B 1 92 ? 10.961 -9.32 -2.701 1 96.25 92 ILE B N 1
ATOM 1741 C CA . ILE B 1 92 ? 11.477 -9.258 -4.066 1 96.25 92 ILE B CA 1
ATOM 1742 C C . ILE B 1 92 ? 12.734 -10.125 -4.184 1 96.25 92 ILE B C 1
ATOM 1744 O O . ILE B 1 92 ? 12.875 -10.891 -5.133 1 96.25 92 ILE B O 1
ATOM 1748 N N . GLU B 1 93 ? 13.57 -10.023 -3.209 1 94.31 93 GLU B N 1
ATOM 1749 C CA . GLU B 1 93 ? 14.781 -10.836 -3.197 1 94.31 93 GLU B CA 1
ATOM 1750 C C . GLU B 1 93 ? 14.453 -12.328 -3.184 1 94.31 93 GLU B C 1
ATOM 1752 O O . GLU B 1 93 ? 15.062 -13.109 -3.914 1 94.31 93 GLU B O 1
ATOM 1757 N N . ASP B 1 94 ? 13.531 -12.625 -2.395 1 92.69 94 ASP B N 1
ATOM 1758 C CA . ASP B 1 94 ? 13.109 -14.016 -2.285 1 92.69 94 ASP B CA 1
ATOM 1759 C C . ASP B 1 94 ? 12.562 -14.531 -3.617 1 92.69 94 ASP B C 1
ATOM 1761 O O . ASP B 1 94 ? 12.859 -15.664 -4.016 1 92.69 94 ASP B O 1
ATOM 1765 N N . VAL B 1 95 ? 11.789 -13.773 -4.312 1 91.19 95 VAL B N 1
ATOM 1766 C CA . VAL B 1 95 ? 11.203 -14.148 -5.594 1 91.19 95 VAL B CA 1
ATOM 1767 C C . VAL B 1 95 ? 12.312 -14.375 -6.617 1 91.19 95 VAL B C 1
ATOM 1769 O O . VAL B 1 95 ? 12.297 -15.367 -7.352 1 91.19 95 VAL B O 1
ATOM 1772 N N . LEU B 1 96 ? 13.25 -13.578 -6.648 1 91.19 96 LEU B N 1
ATOM 1773 C CA . LEU B 1 96 ? 14.297 -13.641 -7.668 1 91.19 96 LEU B CA 1
ATOM 1774 C C . LEU B 1 96 ? 15.273 -14.773 -7.375 1 91.19 96 LEU B C 1
ATOM 1776 O O . LEU B 1 96 ? 15.828 -15.375 -8.297 1 91.19 96 LEU B O 1
ATOM 1780 N N . SER B 1 97 ? 15.445 -15.047 -6.086 1 87.56 97 SER B N 1
ATOM 1781 C CA . SER B 1 97 ? 16.344 -16.125 -5.707 1 87.56 97 SER B CA 1
ATOM 1782 C C . SER B 1 97 ? 15.789 -17.484 -6.113 1 87.56 97 SER B C 1
ATOM 1784 O O . SER B 1 97 ? 16.531 -18.453 -6.301 1 87.56 97 SER B O 1
ATOM 1786 N N . GLY B 1 98 ? 14.5 -17.516 -6.238 1 80.94 98 GLY B N 1
ATOM 1787 C CA . GLY B 1 98 ? 13.859 -18.75 -6.641 1 80.94 98 GLY B CA 1
ATOM 1788 C C . GLY B 1 98 ? 13.883 -18.969 -8.141 1 80.94 98 GLY B C 1
ATOM 1789 O O . GLY B 1 98 ? 13.547 -20.062 -8.617 1 80.94 98 GLY B O 1
ATOM 1790 N N . HIS B 1 99 ? 14.195 -18.016 -8.906 1 70.38 99 HIS B N 1
ATOM 1791 C CA . HIS B 1 99 ? 14.156 -18.078 -10.359 1 70.38 99 HIS B CA 1
ATOM 1792 C C . HIS B 1 99 ? 15.562 -18.109 -10.953 1 70.38 99 HIS B C 1
ATOM 1794 O O . HIS B 1 99 ? 15.781 -17.641 -12.07 1 70.38 99 HIS B O 1
ATOM 1800 N N . GLU B 1 100 ? 16.297 -19.016 -10.438 1 71.38 100 GLU B N 1
ATOM 1801 C CA . GLU B 1 100 ? 17.672 -19.078 -10.922 1 71.38 100 GLU B CA 1
ATOM 1802 C C . GLU B 1 100 ? 17.891 -20.281 -11.836 1 71.38 100 GLU B C 1
ATOM 1804 O O . GLU B 1 100 ? 17.125 -21.25 -11.781 1 71.38 100 GLU B O 1
ATOM 1809 N N . GLY B 1 101 ? 18.75 -20.031 -12.742 1 69.75 101 GLY B N 1
ATOM 1810 C CA . GLY B 1 101 ? 19.219 -21.125 -13.578 1 69.75 101 GLY B CA 1
ATOM 1811 C C . GLY B 1 101 ? 18.531 -21.188 -14.93 1 69.75 101 GLY B C 1
ATOM 1812 O O . GLY B 1 101 ? 18.078 -20.172 -15.445 1 69.75 101 GLY B O 1
ATOM 1813 N N . ARG B 1 102 ? 18.5 -22.422 -15.656 1 68.06 102 ARG B N 1
ATOM 1814 C CA . ARG B 1 102 ? 18.078 -22.656 -17.031 1 68.06 102 ARG B CA 1
ATOM 1815 C C . ARG B 1 102 ? 16.578 -22.422 -17.188 1 68.06 102 ARG B C 1
ATOM 1817 O O . ARG B 1 102 ? 16.109 -22.047 -18.266 1 68.06 102 ARG B O 1
ATOM 1824 N N . LEU B 1 103 ? 15.922 -22.578 -16.156 1 77.31 103 LEU B N 1
ATOM 1825 C CA . LEU B 1 103 ? 14.469 -22.453 -16.25 1 77.31 103 LEU B CA 1
ATOM 1826 C C . LEU B 1 103 ? 13.992 -21.109 -15.695 1 77.31 103 LEU B C 1
ATOM 1828 O O . LEU B 1 103 ? 12.805 -20.938 -15.422 1 77.31 103 LEU B O 1
ATOM 1832 N N . ALA B 1 104 ? 14.945 -20.234 -15.539 1 72.5 104 ALA B N 1
ATOM 1833 C CA . ALA B 1 104 ? 14.648 -18.922 -14.953 1 72.5 104 ALA B CA 1
ATOM 1834 C C . ALA B 1 104 ? 13.602 -18.188 -15.773 1 72.5 104 ALA B C 1
ATOM 1836 O O . ALA B 1 104 ? 12.648 -17.625 -15.227 1 72.5 104 ALA B O 1
ATOM 1837 N N . ALA B 1 105 ? 13.75 -18.344 -17 1 75.38 105 ALA B N 1
ATOM 1838 C CA . ALA B 1 105 ? 12.852 -17.625 -17.906 1 75.38 105 ALA B CA 1
ATOM 1839 C C . ALA B 1 105 ? 11.43 -18.156 -17.797 1 75.38 105 ALA B C 1
ATOM 1841 O O . ALA B 1 105 ? 10.469 -17.391 -17.766 1 75.38 105 ALA B O 1
ATOM 1842 N N . LEU B 1 106 ? 11.352 -19.469 -17.75 1 78 106 LEU B N 1
ATOM 1843 C CA . LEU B 1 106 ? 10.031 -20.094 -17.672 1 78 106 LEU B CA 1
ATOM 1844 C C . LEU B 1 106 ? 9.383 -19.812 -16.312 1 78 106 LEU B C 1
ATOM 1846 O O . LEU B 1 106 ? 8.203 -19.469 -16.25 1 78 106 LEU B O 1
ATOM 1850 N N . SER B 1 107 ? 10.188 -19.969 -15.352 1 83.06 107 SER B N 1
ATOM 1851 C CA . SER B 1 107 ? 9.688 -19.734 -14.008 1 83.06 107 SER B CA 1
ATOM 1852 C C . SER B 1 107 ? 9.305 -18.266 -13.797 1 83.06 107 SER B C 1
ATOM 1854 O O . SER B 1 107 ? 8.328 -17.969 -13.117 1 83.06 107 SER B O 1
ATOM 1856 N N . TRP B 1 108 ? 10.047 -17.438 -14.5 1 87.19 108 TRP B N 1
ATOM 1857 C CA . TRP B 1 108 ? 9.758 -16 -14.453 1 87.19 108 TRP B CA 1
ATOM 1858 C C . TRP B 1 108 ? 8.398 -15.703 -15.086 1 87.19 108 TRP B C 1
ATOM 1860 O O . TRP B 1 108 ? 7.566 -15.023 -14.484 1 87.19 108 TRP B O 1
ATOM 1870 N N . ALA B 1 109 ? 8.148 -16.25 -16.125 1 82.81 109 ALA B N 1
ATOM 1871 C CA . ALA B 1 109 ? 6.938 -15.938 -16.891 1 82.81 109 ALA B CA 1
ATOM 1872 C C . ALA B 1 109 ? 5.695 -16.484 -16.203 1 82.81 109 ALA B C 1
ATOM 1874 O O . ALA B 1 109 ? 4.613 -15.906 -16.297 1 82.81 109 ALA B O 1
ATOM 1875 N N . THR B 1 110 ? 5.93 -17.516 -15.414 1 79.31 110 THR B N 1
ATOM 1876 C CA . THR B 1 110 ? 4.762 -18.172 -14.852 1 79.31 110 THR B CA 1
ATOM 1877 C C . THR B 1 110 ? 4.453 -17.625 -13.453 1 79.31 110 THR B C 1
ATOM 1879 O O . THR B 1 110 ? 3.289 -17.453 -13.094 1 79.31 110 THR B O 1
ATOM 1882 N N . ARG B 1 111 ? 5.523 -17.328 -12.719 1 83.06 111 ARG B N 1
ATOM 1883 C CA . ARG B 1 111 ? 5.27 -17.016 -11.312 1 83.06 111 ARG B CA 1
ATOM 1884 C C . ARG B 1 111 ? 5.969 -15.719 -10.906 1 83.06 111 ARG B C 1
ATOM 1886 O O . ARG B 1 111 ? 5.395 -14.891 -10.195 1 83.06 111 ARG B O 1
ATOM 1893 N N . GLY B 1 112 ? 7.117 -15.539 -11.453 1 88.19 112 GLY B N 1
ATOM 1894 C CA . GLY B 1 112 ? 7.949 -14.414 -11.047 1 88.19 112 GLY B CA 1
ATOM 1895 C C . GLY B 1 112 ? 7.352 -13.07 -11.414 1 88.19 112 GLY B C 1
ATOM 1896 O O . GLY B 1 112 ? 7.281 -12.172 -10.578 1 88.19 112 GLY B O 1
ATOM 1897 N N . LYS B 1 113 ? 6.746 -13.031 -12.562 1 90.69 113 LYS B N 1
ATOM 1898 C CA . LYS B 1 113 ? 6.238 -11.773 -13.102 1 90.69 113 LYS B CA 1
ATOM 1899 C C . LYS B 1 113 ? 5.07 -11.25 -12.273 1 90.69 113 LYS B C 1
ATOM 1901 O O . LYS B 1 113 ? 5.023 -10.062 -11.938 1 90.69 113 LYS B O 1
ATOM 1906 N N . ARG B 1 114 ? 4.289 -12.086 -11.914 1 88.69 114 ARG B N 1
ATOM 1907 C CA . ARG B 1 114 ? 3.107 -11.688 -11.156 1 88.69 114 ARG B CA 1
ATOM 1908 C C . ARG B 1 114 ? 3.488 -11.203 -9.766 1 88.69 114 ARG B C 1
ATOM 1910 O O . ARG B 1 114 ? 2.971 -10.188 -9.289 1 88.69 114 ARG B O 1
ATOM 1917 N N . LYS B 1 115 ? 4.387 -11.914 -9.117 1 91.5 115 LYS B N 1
ATOM 1918 C CA . LYS B 1 115 ? 4.816 -11.539 -7.77 1 91.5 115 LYS B CA 1
ATOM 1919 C C . LYS B 1 115 ? 5.52 -10.188 -7.773 1 91.5 115 LYS B C 1
ATOM 1921 O O . LYS B 1 115 ? 5.277 -9.352 -6.895 1 91.5 115 LYS B O 1
ATOM 1926 N N . VAL B 1 116 ? 6.242 -9.992 -8.781 1 94.25 116 VAL B N 1
ATOM 1927 C CA . VAL B 1 116 ? 6.996 -8.75 -8.875 1 94.25 116 VAL B CA 1
ATOM 1928 C C . VAL B 1 116 ? 6.047 -7.598 -9.203 1 94.25 116 VAL B C 1
ATOM 1930 O O . VAL B 1 116 ? 6.223 -6.48 -8.703 1 94.25 116 VAL B O 1
ATOM 1933 N N . ALA B 1 117 ? 5.055 -7.848 -9.984 1 93.94 117 ALA B N 1
ATOM 1934 C CA . ALA B 1 117 ? 4.043 -6.832 -10.273 1 93.94 117 ALA B CA 1
ATOM 1935 C C . ALA B 1 117 ? 3.318 -6.398 -9 1 93.94 117 ALA B C 1
ATOM 1937 O O . ALA B 1 117 ? 3.064 -5.211 -8.797 1 93.94 117 ALA B O 1
ATOM 1938 N N . THR B 1 118 ? 3.078 -7.336 -8.148 1 93.25 118 THR B N 1
ATOM 1939 C CA . THR B 1 118 ? 2.449 -7.051 -6.867 1 93.25 118 THR B CA 1
ATOM 1940 C C . THR B 1 118 ? 3.381 -6.227 -5.98 1 93.25 118 THR B C 1
ATOM 1942 O O . THR B 1 118 ? 2.953 -5.254 -5.355 1 93.25 118 THR B O 1
ATOM 1945 N N . SER B 1 119 ? 4.594 -6.668 -5.949 1 96.19 119 SER B N 1
ATOM 1946 C CA . SER B 1 119 ? 5.578 -5.934 -5.16 1 96.19 119 SER B CA 1
ATOM 1947 C C . SER B 1 119 ? 5.711 -4.492 -5.645 1 96.19 119 SER B C 1
ATOM 1949 O O . SER B 1 119 ? 5.891 -3.576 -4.84 1 96.19 119 SER B O 1
ATOM 1951 N N . LYS B 1 120 ? 5.613 -4.289 -6.977 1 97 120 LYS B N 1
ATOM 1952 C CA . LYS B 1 120 ? 5.68 -2.945 -7.547 1 97 120 LYS B CA 1
ATOM 1953 C C . LYS B 1 120 ? 4.547 -2.07 -7.027 1 97 120 LYS B C 1
ATOM 1955 O O . LYS B 1 120 ? 4.77 -0.919 -6.645 1 97 120 LYS B O 1
ATOM 1960 N N . VAL B 1 121 ? 3.439 -2.594 -6.961 1 95.12 121 VAL B N 1
ATOM 1961 C CA . VAL B 1 121 ? 2.275 -1.855 -6.477 1 95.12 121 VAL B CA 1
ATOM 1962 C C . VAL B 1 121 ? 2.453 -1.523 -4.996 1 95.12 121 VAL B C 1
ATOM 1964 O O . VAL B 1 121 ? 2.158 -0.406 -4.566 1 95.12 121 VAL B O 1
ATOM 1967 N N . LEU B 1 122 ? 2.951 -2.479 -4.266 1 95.75 122 LEU B N 1
ATOM 1968 C CA . LEU B 1 122 ? 3.191 -2.256 -2.846 1 95.75 122 LEU B CA 1
ATOM 1969 C C . LEU B 1 122 ? 4.227 -1.157 -2.633 1 95.75 122 LEU B C 1
ATOM 1971 O O . LEU B 1 122 ? 4.055 -0.294 -1.77 1 95.75 122 LEU B O 1
ATOM 1975 N N . LEU B 1 123 ? 5.242 -1.192 -3.453 1 96.81 123 LEU B N 1
ATOM 1976 C CA . LEU B 1 123 ? 6.266 -0.155 -3.359 1 96.81 123 LEU B CA 1
ATOM 1977 C C . LEU B 1 123 ? 5.68 1.216 -3.684 1 96.81 123 LEU B C 1
ATOM 1979 O O . LEU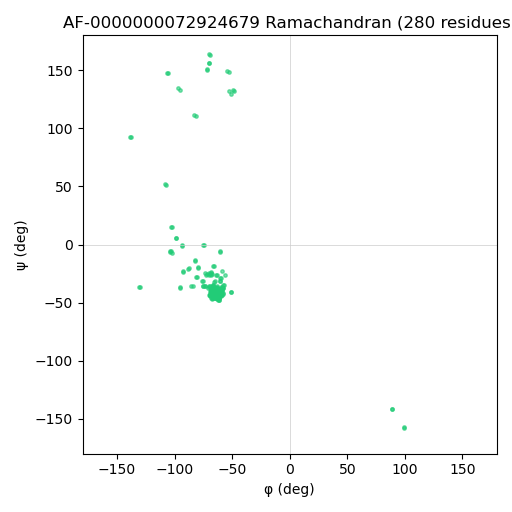 B 1 123 ? 5.961 2.197 -2.992 1 96.81 123 LEU B O 1
ATOM 1983 N N . GLU B 1 124 ? 4.887 1.238 -4.695 1 96.31 124 GLU B N 1
ATOM 1984 C CA . GLU B 1 124 ? 4.25 2.49 -5.094 1 96.31 124 GLU B CA 1
ATOM 1985 C C . GLU B 1 124 ? 3.355 3.035 -3.986 1 96.31 124 GLU B C 1
ATOM 1987 O O . GLU B 1 124 ? 3.377 4.23 -3.695 1 96.31 124 GLU B O 1
ATOM 1992 N N . THR B 1 125 ? 2.648 2.193 -3.408 1 95.19 125 THR B N 1
ATOM 1993 C CA . THR B 1 125 ? 1.746 2.596 -2.334 1 95.19 125 THR B CA 1
ATOM 1994 C C . THR B 1 125 ? 2.533 3.092 -1.124 1 95.19 125 THR B C 1
ATOM 1996 O O . THR B 1 125 ? 2.201 4.129 -0.545 1 95.19 125 THR B O 1
ATOM 1999 N N . ASN B 1 126 ? 3.539 2.344 -0.819 1 96.5 126 ASN B N 1
ATOM 2000 C CA . ASN B 1 126 ? 4.398 2.766 0.281 1 96.5 126 ASN B CA 1
ATOM 2001 C C . ASN B 1 126 ? 5.078 4.102 -0.016 1 96.5 126 ASN B C 1
ATOM 2003 O O . ASN B 1 126 ? 5.246 4.93 0.88 1 96.5 126 ASN B O 1
ATOM 2007 N N . ARG B 1 127 ? 5.492 4.27 -1.291 1 96.19 127 ARG B N 1
ATOM 2008 C CA . ARG B 1 127 ? 6.117 5.523 -1.692 1 96.19 127 ARG B CA 1
ATOM 2009 C C . ARG B 1 127 ? 5.172 6.703 -1.465 1 96.19 127 ARG B C 1
ATOM 2011 O O . ARG B 1 127 ? 5.578 7.734 -0.925 1 96.19 127 ARG B O 1
ATOM 2018 N N . ARG B 1 128 ? 3.963 6.551 -1.803 1 95 128 ARG B N 1
ATOM 2019 C CA . ARG B 1 128 ? 2.971 7.602 -1.601 1 95 128 ARG B CA 1
ATOM 2020 C C . ARG B 1 128 ? 2.732 7.852 -0.115 1 95 128 ARG B C 1
ATOM 2022 O O . ARG B 1 128 ? 2.623 9 0.317 1 95 128 ARG B O 1
ATOM 2029 N N . ALA B 1 129 ? 2.641 6.781 0.659 1 95.88 129 ALA B N 1
ATOM 2030 C CA . ALA B 1 129 ? 2.436 6.898 2.1 1 95.88 129 ALA B CA 1
ATOM 2031 C C . ALA B 1 129 ? 3.602 7.629 2.762 1 95.88 129 ALA B C 1
ATOM 2033 O O . ALA B 1 129 ? 3.398 8.484 3.629 1 95.88 129 ALA B O 1
ATOM 2034 N N . LEU B 1 130 ? 4.766 7.305 2.338 1 96.19 130 LEU B N 1
ATOM 2035 C CA . LEU B 1 130 ? 5.957 7.926 2.906 1 96.19 130 LEU B CA 1
ATOM 2036 C C . LEU B 1 130 ? 6.031 9.398 2.525 1 96.19 130 LEU B C 1
ATOM 2038 O O . LEU B 1 130 ? 6.453 10.234 3.332 1 96.19 130 LEU B O 1
ATOM 2042 N N . SER B 1 131 ? 5.66 9.688 1.303 1 95.5 131 SER B N 1
ATOM 2043 C CA . SER B 1 131 ? 5.609 11.086 0.873 1 95.5 131 SER B CA 1
ATOM 2044 C C . SER B 1 131 ? 4.668 11.898 1.753 1 95.5 131 SER B C 1
ATOM 2046 O O . SER B 1 131 ? 4.996 13.016 2.156 1 95.5 131 SER B O 1
ATOM 2048 N N . LEU B 1 132 ? 3.605 11.352 2.16 1 93.62 132 LEU B N 1
ATOM 2049 C CA . LEU B 1 132 ? 2.648 12.008 3.045 1 93.62 132 LEU B CA 1
ATOM 2050 C C . LEU B 1 132 ? 3.223 12.164 4.449 1 93.62 132 LEU B C 1
ATOM 2052 O O . LEU B 1 132 ? 2.961 13.164 5.121 1 93.62 132 LEU B O 1
ATOM 2056 N N . ALA B 1 133 ? 3.951 11.188 4.852 1 93.06 133 ALA B N 1
ATOM 2057 C CA . ALA B 1 133 ? 4.598 11.258 6.16 1 93.06 133 ALA B CA 1
ATOM 2058 C C . ALA B 1 133 ? 5.555 12.445 6.23 1 93.06 133 ALA B C 1
ATOM 2060 O O . ALA B 1 133 ? 5.539 13.203 7.203 1 93.06 133 ALA B O 1
ATOM 2061 N N . VAL B 1 134 ? 6.285 12.609 5.16 1 93 134 VAL B N 1
ATOM 2062 C CA . VAL B 1 134 ? 7.223 13.719 5.082 1 93 134 VAL B CA 1
ATOM 2063 C C . VAL B 1 134 ? 6.461 15.039 5.133 1 93 134 VAL B C 1
ATOM 2065 O O . VAL B 1 134 ? 6.824 15.945 5.891 1 93 134 VAL B O 1
ATOM 2068 N N . ASP B 1 135 ? 5.41 15.086 4.395 1 90.44 135 ASP B N 1
ATOM 2069 C CA . ASP B 1 135 ? 4.594 16.297 4.379 1 90.44 135 ASP B CA 1
ATOM 2070 C C . ASP B 1 135 ? 3.992 16.562 5.758 1 90.44 135 ASP B C 1
ATOM 2072 O O . ASP B 1 135 ? 3.986 17.703 6.223 1 90.44 135 ASP B O 1
ATOM 2076 N N . THR B 1 136 ? 3.539 15.578 6.402 1 88.94 136 THR B N 1
ATOM 2077 C CA . THR B 1 136 ? 2.912 15.688 7.715 1 88.94 136 THR B CA 1
ATOM 2078 C C . THR B 1 136 ? 3.908 16.219 8.75 1 88.94 136 THR B C 1
ATOM 2080 O O . THR B 1 136 ? 3.605 17.141 9.492 1 88.94 136 THR B O 1
ATOM 2083 N N . ILE B 1 137 ? 5.047 15.688 8.75 1 88.06 137 ILE B N 1
ATOM 2084 C CA . ILE B 1 137 ? 6.074 16.078 9.703 1 88.06 137 ILE B CA 1
ATOM 2085 C C . ILE B 1 137 ? 6.516 17.516 9.414 1 88.06 137 ILE B C 1
ATOM 2087 O O . ILE B 1 137 ? 6.684 18.312 10.344 1 88.06 137 ILE B O 1
ATOM 2091 N N . THR B 1 138 ? 6.641 17.797 8.102 1 87.81 138 THR B N 1
ATOM 2092 C CA . THR B 1 138 ? 7.082 19.141 7.703 1 87.81 138 THR B CA 1
ATOM 2093 C C . THR B 1 138 ? 6.066 20.188 8.117 1 87.81 138 THR B C 1
ATOM 2095 O O . THR B 1 138 ? 6.438 21.25 8.633 1 87.81 138 THR B O 1
ATOM 2098 N N . ILE B 1 139 ? 4.828 19.875 8.023 1 84 139 ILE B N 1
ATOM 2099 C CA . ILE B 1 139 ? 3.768 20.812 8.367 1 84 139 ILE B CA 1
ATOM 2100 C C . ILE B 1 139 ? 3.658 20.938 9.883 1 84 139 ILE B C 1
ATOM 2102 O O . ILE B 1 139 ? 3.414 22.031 10.406 1 84 139 ILE B O 1
ATOM 2106 N N . ALA B 1 140 ? 3.875 19.859 10.586 1 82.88 140 ALA B N 1
ATOM 2107 C CA . ALA B 1 140 ? 3.736 19.844 12.039 1 82.88 140 ALA B CA 1
ATOM 2108 C C . ALA B 1 140 ? 4.895 20.578 12.711 1 82.88 140 ALA B C 1
ATOM 2110 O O . ALA B 1 140 ? 4.762 21.062 13.836 1 82.88 140 ALA B O 1
ATOM 2111 N N . THR B 1 141 ? 5.969 20.625 12.023 1 77.94 141 THR B N 1
ATOM 2112 C CA . THR B 1 141 ? 7.133 21.234 12.648 1 77.94 141 THR B CA 1
ATOM 2113 C C . THR B 1 141 ? 7.375 22.625 12.086 1 77.94 141 THR B C 1
ATOM 2115 O O . THR B 1 141 ? 8.312 23.328 12.492 1 77.94 141 THR B O 1
ATOM 2118 N N . ALA B 1 142 ? 6.613 23.062 11.031 1 68 142 ALA B N 1
ATOM 2119 C CA . ALA B 1 142 ? 6.75 24.406 10.5 1 68 142 ALA B CA 1
ATOM 2120 C C . ALA B 1 142 ? 6.129 25.438 11.438 1 68 142 ALA B C 1
ATOM 2122 O O . ALA B 1 142 ? 5.227 25.109 12.219 1 68 142 ALA B O 1
#

Secondary structure (DSSP, 8-state):
--SS-HHHHHHHHHHHHHHHHHHHHHHHHH-GGGHHHHHHHHHHHHHHHHHHHHHHHHS-TGGGTTTSSS-HHHHHHHHHHHHHHHHHHHHHHHHHHTS-STTHHHHIIIIIHHHHHHHHHHHHHHHHHHHHHHHHHHHHH-/--SS-HHHHHHHHHHHHHHHHHHHHHHHHH-GGGHHHHHHHHHHHHHHHHHHHHHHHHS-TGGGTTTSSS-HHHHHHHHHHHHHHHHHHHHHHHHHHTT-STTHHHHIIIIIHHHHHHHHHHHHHHHHHHHHHHHHHHHHH-

Sequence (284 aa):
MDGLSVAASCIAVIQAADQTYKIISQFVRDCKEAKSDLGAVSQELSTLTKILTQLKDIVPDGGGFADSELTNNTKRDIRDIISSCSVVAREIEDVLSGHEGRLAALSWATRGKRKVATSKVLLETNRRALSLAVDTITIATAMDGLSVAASCIAVIQAADQTYKIISQFVRDCKEAKSDLGAVSQELSTLTKILTQLKDIVPDGGGFADSELTNNTKRDIRDIISSCSVVAREIEDVLSGHEGRLAALSWATRGKRKVATSKVLLETNRRALSLAVDTITIATA

Solvent-accessible surface area (backbone atoms only — not comparable to full-atom values): 15132 Å² total; per-residue (Å²): 114,89,83,49,50,68,48,56,48,34,52,52,35,43,51,46,42,52,53,35,47,51,52,48,57,53,47,33,72,78,29,64,88,44,39,68,65,51,45,55,39,48,51,44,46,52,54,38,40,52,52,36,52,52,42,37,69,70,44,54,79,77,70,43,59,81,61,36,92,62,51,71,65,55,55,47,40,53,52,51,48,54,52,48,52,40,50,50,39,50,48,53,46,54,52,56,68,69,36,61,70,93,53,16,61,60,44,28,72,72,49,40,50,59,54,50,53,50,44,39,52,50,46,50,52,46,42,44,31,49,52,38,47,45,50,31,52,52,57,70,70,98,114,90,81,50,51,70,48,57,49,33,53,52,34,44,52,45,41,52,52,36,48,51,52,49,57,53,47,34,72,78,28,63,89,43,39,68,66,50,46,55,40,48,50,45,48,53,53,38,41,53,51,37,52,51,42,36,69,69,44,54,78,76,72,43,57,82,62,36,91,64,50,70,65,54,55,46,40,54,52,50,47,53,52,48,51,41,51,47,39,50,48,51,46,54,52,55,68,71,37,61,72,94,53,16,61,59,44,28,71,72,51,39,50,60,54,49,52,50,46,37,52,52,45,49,52,45,40,44,33,49,51,37,48,45,51,30,52,52,56,69,70,100

Radius of gyration: 19.78 Å; Cα contacts (8 Å, |Δi|>4): 311; chains: 2; bounding box: 44×53×42 Å

Nearest PDB structures (foldseek):
  6e6a-assembly1_B  TM=6.891E-01  e=1.866E-01  Chlamydia trachomatis
  7uwa-assembly1_o  TM=5.373E-01  e=3.231E-01  Citrus x limon
  7uwb-assembly1_j  TM=4.517E-01  e=6.498E-01  Citrus x limon
  7y67-assembly1_D  TM=3.098E-01  e=6.455E+00  Homo sapiens
  7y65-assembly1_D  TM=2.770E-01  e=7.498E+00  Homo sapiens

Foldseek 3Di:
DVPDDLLRLLVVLLVLLVVLLVLLVVLCVVAVVCVVLVVLVNVLSVLLNVLSVLVSVLQDPDCDVVVAPDDPVLVVLLSVLSVLSSVLSVQLNVLSVVQDDPCNHVSCVPPVNVSSNVSSVSSVVSSVVSVVSSVVSVVRVD/DVPDDLLRLLVVLLVLLVVLLVLLVVLCVVAVVCVVLVVLVNVLSVLLNVLSVLVSVLQDPDCDVVVAPDDPVLSVLLSVLSVLSSVLSVQLNVLSVVQDDPCNHVSCVPPVSVSSNVSSVSSVVSSVVSVVSSVVSVVRVD